Protein AF-A0A1I9XZ03-F1 (afdb_monomer)

Structure (mmCIF, N/CA/C/O backbone):
data_AF-A0A1I9XZ03-F1
#
_entry.id   AF-A0A1I9XZ03-F1
#
loop_
_atom_site.group_PDB
_atom_site.id
_atom_site.type_symbol
_atom_site.label_atom_id
_atom_site.label_alt_id
_atom_site.label_comp_id
_atom_site.label_asym_id
_atom_site.label_entity_id
_atom_site.label_seq_id
_atom_site.pdbx_PDB_ins_code
_atom_site.Cartn_x
_atom_site.Cartn_y
_atom_site.Cartn_z
_atom_site.occupancy
_atom_site.B_iso_or_equiv
_atom_site.auth_seq_id
_atom_site.auth_comp_id
_atom_site.auth_asym_id
_atom_site.auth_atom_id
_atom_site.pdbx_PDB_model_num
ATOM 1 N N . MET A 1 1 ? 31.746 -7.552 8.010 1.00 34.22 1 MET A N 1
ATOM 2 C CA . MET A 1 1 ? 30.610 -7.994 7.167 1.00 34.22 1 MET A CA 1
ATOM 3 C C . MET A 1 1 ? 29.249 -7.921 7.888 1.00 34.22 1 MET A C 1
ATOM 5 O O . MET A 1 1 ? 28.334 -8.634 7.513 1.00 34.22 1 MET A O 1
ATOM 9 N N . LEU A 1 2 ? 29.087 -7.055 8.905 1.00 28.83 2 LEU A N 1
ATOM 10 C CA . LEU A 1 2 ? 27.803 -6.815 9.595 1.00 28.83 2 LEU A CA 1
ATOM 11 C C . LEU A 1 2 ? 27.092 -5.538 9.096 1.00 28.83 2 LEU A C 1
ATOM 13 O O . LEU A 1 2 ? 25.886 -5.405 9.249 1.00 28.83 2 LEU A O 1
ATOM 17 N N . LEU A 1 3 ? 27.835 -4.617 8.466 1.00 26.48 3 LEU A N 1
ATOM 18 C CA . LEU A 1 3 ? 27.344 -3.301 8.034 1.00 26.48 3 LEU A CA 1
ATOM 19 C C . LEU A 1 3 ? 26.492 -3.343 6.748 1.00 26.48 3 LEU A C 1
ATOM 21 O O . LEU A 1 3 ? 25.619 -2.507 6.564 1.00 26.48 3 LEU A O 1
ATOM 25 N N . LEU A 1 4 ? 26.706 -4.338 5.880 1.00 28.17 4 LEU A N 1
ATOM 26 C CA . LEU A 1 4 ? 25.983 -4.496 4.604 1.00 28.17 4 LEU A CA 1
ATOM 27 C C . LEU A 1 4 ? 24.575 -5.101 4.767 1.00 28.17 4 LEU A C 1
ATOM 29 O O . LEU A 1 4 ? 23.740 -4.977 3.878 1.00 28.17 4 LEU A O 1
ATOM 33 N N . LEU A 1 5 ? 24.296 -5.718 5.918 1.00 32.19 5 LEU A N 1
ATOM 34 C CA . LEU A 1 5 ? 23.016 -6.373 6.224 1.00 32.19 5 LEU A CA 1
ATOM 35 C C . LEU A 1 5 ? 21.948 -5.400 6.751 1.00 32.19 5 LEU A C 1
ATOM 37 O O . LEU A 1 5 ? 20.762 -5.698 6.672 1.00 32.19 5 LEU A O 1
ATOM 41 N N . ALA A 1 6 ? 22.353 -4.237 7.270 1.00 29.12 6 ALA A N 1
ATOM 42 C CA . ALA A 1 6 ? 21.430 -3.164 7.644 1.00 29.12 6 ALA A CA 1
ATOM 43 C C . ALA A 1 6 ? 20.990 -2.333 6.422 1.00 29.12 6 ALA A C 1
ATOM 45 O O . ALA A 1 6 ? 19.883 -1.807 6.391 1.00 29.12 6 ALA A O 1
ATOM 46 N N . LEU A 1 7 ? 21.833 -2.256 5.385 1.00 29.75 7 LEU A N 1
ATOM 47 C CA . LEU A 1 7 ? 21.573 -1.488 4.161 1.00 29.75 7 LEU A CA 1
ATOM 48 C C . LEU A 1 7 ? 20.417 -2.058 3.321 1.00 29.75 7 LEU A C 1
ATOM 50 O O . LEU A 1 7 ? 19.700 -1.303 2.677 1.00 29.75 7 LEU A O 1
ATOM 54 N N . SER A 1 8 ? 20.190 -3.368 3.371 1.00 38.81 8 SER A N 1
ATOM 55 C CA . SER A 1 8 ? 19.209 -4.075 2.534 1.00 38.81 8 SER A CA 1
ATOM 56 C C . SER A 1 8 ? 17.765 -3.938 3.025 1.00 38.81 8 SER A C 1
ATOM 58 O O . SER A 1 8 ? 16.839 -3.872 2.226 1.00 38.81 8 SER A O 1
ATOM 60 N N . LEU A 1 9 ? 17.563 -3.804 4.338 1.00 36.44 9 LEU A N 1
ATOM 61 C CA . LEU A 1 9 ? 16.264 -3.436 4.913 1.00 36.44 9 LEU A CA 1
ATOM 62 C C . LEU A 1 9 ? 16.028 -1.915 4.887 1.00 36.44 9 LEU A C 1
ATOM 64 O O . LEU A 1 9 ? 14.877 -1.487 4.934 1.00 36.44 9 LEU A O 1
ATOM 68 N N . ASN A 1 10 ? 17.095 -1.113 4.786 1.00 35.72 10 ASN A N 1
ATOM 69 C CA . ASN A 1 10 ? 17.027 0.344 4.621 1.00 35.72 10 ASN A CA 1
ATOM 70 C C . ASN A 1 10 ? 16.731 0.776 3.174 1.00 35.72 10 ASN A C 1
ATOM 72 O O . ASN A 1 10 ? 16.201 1.863 2.972 1.00 35.72 10 ASN A O 1
ATOM 76 N N . ALA A 1 11 ? 17.030 -0.059 2.172 1.00 37.69 11 ALA A N 1
ATOM 77 C CA . ALA A 1 11 ? 16.736 0.236 0.764 1.00 37.69 11 ALA A CA 1
ATOM 78 C C . ALA A 1 11 ? 15.234 0.160 0.418 1.00 37.69 11 ALA A C 1
ATOM 80 O O . ALA A 1 11 ? 14.818 0.638 -0.631 1.00 37.69 11 ALA A O 1
ATOM 81 N N . GLN A 1 12 ? 14.418 -0.405 1.314 1.00 52.31 12 GLN A N 1
ATOM 82 C CA . GLN A 1 12 ? 12.957 -0.440 1.229 1.00 52.31 12 GLN A CA 1
ATOM 83 C C . GLN A 1 12 ? 12.371 0.247 2.462 1.00 52.31 12 GLN A C 1
ATOM 85 O O . GLN A 1 12 ? 11.730 -0.379 3.313 1.00 52.31 12 GLN A O 1
ATOM 90 N N . ALA A 1 13 ? 12.664 1.542 2.600 1.00 54.75 13 ALA 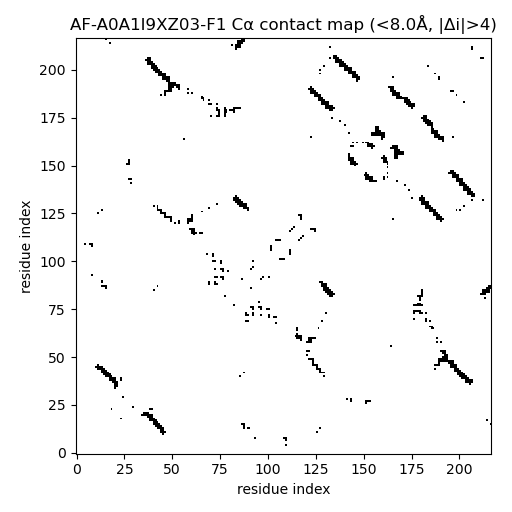A N 1
ATOM 91 C CA . ALA A 1 13 ? 11.953 2.405 3.529 1.00 54.75 13 ALA A CA 1
ATOM 92 C C . ALA A 1 13 ? 10.488 2.431 3.090 1.00 54.75 13 ALA A C 1
ATOM 94 O O . ALA A 1 13 ? 10.127 3.114 2.133 1.00 54.75 13 ALA A O 1
ATOM 95 N N . GLN A 1 14 ? 9.665 1.612 3.741 1.00 66.00 14 GLN A N 1
ATOM 96 C CA . GLN A 1 14 ? 8.234 1.717 3.574 1.00 66.00 14 GLN A CA 1
ATOM 97 C C . GLN A 1 14 ? 7.753 2.865 4.463 1.00 66.00 14 GLN A C 1
ATOM 99 O O . GLN A 1 14 ? 8.024 2.869 5.666 1.00 66.00 14 GLN A O 1
ATOM 104 N N . SER A 1 15 ? 7.102 3.866 3.878 1.00 71.50 15 SER A N 1
ATOM 105 C CA . SER A 1 15 ? 6.458 4.925 4.656 1.00 71.50 15 SER A CA 1
ATOM 106 C C . SER A 1 15 ? 5.064 4.450 5.071 1.00 71.50 15 SER A C 1
ATOM 108 O O . SER A 1 15 ? 4.462 3.596 4.414 1.00 71.50 15 SER A O 1
ATOM 110 N N . PHE A 1 16 ? 4.566 4.967 6.189 1.00 83.75 16 PHE A N 1
ATOM 111 C CA . PHE A 1 16 ? 3.221 4.692 6.675 1.00 83.75 16 PHE A CA 1
ATOM 112 C C . PHE A 1 16 ? 2.533 6.000 7.020 1.00 83.75 16 PHE A C 1
ATOM 114 O O . PHE A 1 16 ? 3.128 6.890 7.630 1.00 83.75 16 PHE A O 1
ATOM 121 N N . LYS A 1 17 ? 1.261 6.098 6.642 1.00 88.81 17 LYS A N 1
ATOM 122 C CA . LYS A 1 17 ? 0.386 7.177 7.079 1.00 88.81 17 LYS A CA 1
ATOM 123 C C . LYS A 1 17 ? -1.027 6.654 7.259 1.00 88.81 17 LYS A C 1
ATOM 125 O O . LYS A 1 17 ? -1.572 6.019 6.360 1.00 88.81 17 LYS A O 1
ATOM 130 N N . LEU A 1 18 ? -1.625 6.965 8.402 1.00 90.75 18 LEU A N 1
ATOM 131 C CA . LEU A 1 18 ? -3.024 6.681 8.686 1.00 90.75 18 LEU A CA 1
ATOM 132 C C . LEU A 1 18 ? -3.796 7.995 8.781 1.00 90.75 18 LEU A C 1
ATOM 134 O O . LEU A 1 18 ? -3.430 8.885 9.547 1.00 90.75 18 LEU A O 1
ATOM 138 N N . TRP A 1 19 ? -4.874 8.109 8.015 1.00 92.75 19 TRP A N 1
ATOM 139 C CA . TRP A 1 19 ? -5.833 9.199 8.137 1.00 92.75 19 TRP A CA 1
ATOM 140 C C . TRP A 1 19 ? -7.067 8.720 8.888 1.00 92.75 19 TRP A C 1
ATOM 142 O O . TRP A 1 19 ? -7.603 7.642 8.621 1.00 92.75 19 TRP A O 1
ATOM 152 N N . GLN A 1 20 ? -7.533 9.568 9.798 1.00 92.44 20 GLN A N 1
ATOM 153 C CA . GLN A 1 20 ? -8.814 9.401 10.470 1.00 92.44 20 GLN A CA 1
ATOM 154 C C . GLN A 1 20 ? -9.976 9.717 9.513 1.00 92.44 20 GLN A C 1
ATOM 156 O O . GLN A 1 20 ? -9.772 10.427 8.514 1.00 92.44 20 GLN A O 1
ATOM 161 N N . PRO A 1 21 ? -11.200 9.264 9.829 1.00 91.88 21 PRO A N 1
ATOM 162 C CA . PRO A 1 21 ? -12.380 9.585 9.039 1.00 91.88 21 PRO A CA 1
ATOM 163 C C . PRO A 1 21 ? -12.531 11.086 8.771 1.00 91.88 21 PRO A C 1
ATOM 165 O O . PRO A 1 21 ? -12.325 11.919 9.651 1.00 91.88 21 PRO A O 1
ATOM 168 N N . GLY A 1 22 ? -12.828 11.439 7.517 1.00 87.94 22 GLY A N 1
ATOM 169 C CA . GLY A 1 22 ? -13.000 12.828 7.071 1.00 87.94 22 GLY A CA 1
ATOM 170 C C . GLY A 1 22 ? -11.714 13.657 6.937 1.00 87.94 22 GLY A C 1
ATOM 171 O O . GLY A 1 22 ? -11.778 14.786 6.459 1.00 87.94 22 GLY A O 1
ATOM 172 N N . THR A 1 23 ? -10.546 13.119 7.306 1.00 90.75 23 THR A N 1
ATOM 173 C CA . THR A 1 23 ? -9.259 13.848 7.231 1.00 90.75 23 THR A CA 1
ATOM 174 C C . THR A 1 23 ? -8.397 13.462 6.034 1.00 90.75 23 THR A C 1
ATOM 176 O O . THR A 1 23 ? -7.333 14.050 5.821 1.00 90.75 23 THR A O 1
ATOM 179 N N . PHE A 1 24 ? -8.829 12.461 5.261 1.00 91.00 24 PHE A N 1
ATOM 180 C CA . PHE A 1 24 ? -8.060 11.952 4.137 1.00 91.00 24 PHE A CA 1
ATOM 181 C C . PHE A 1 24 ? -7.804 13.043 3.094 1.00 91.00 24 PHE A C 1
ATOM 183 O O . PHE A 1 24 ? -8.715 13.736 2.643 1.00 91.00 24 PHE A O 1
ATOM 190 N N . SER A 1 25 ? -6.538 13.173 2.713 1.00 87.25 25 SER A N 1
ATOM 191 C CA . SER A 1 25 ? -6.091 14.099 1.683 1.00 87.25 25 SER A CA 1
ATOM 192 C C . SER A 1 25 ? -4.868 13.508 1.002 1.00 87.25 25 SER A C 1
ATOM 194 O O . SER A 1 25 ? -3.842 13.276 1.652 1.00 87.25 25 SER A O 1
ATOM 196 N N . ASP A 1 26 ? -5.006 13.260 -0.296 1.00 87.81 26 ASP A N 1
ATOM 197 C CA . ASP A 1 26 ? -3.936 12.839 -1.186 1.00 87.81 26 ASP A CA 1
ATOM 198 C C . ASP A 1 26 ? -4.059 13.569 -2.527 1.00 87.81 26 ASP A C 1
ATOM 200 O O . ASP A 1 26 ? -5.149 13.954 -2.964 1.00 87.81 26 ASP A O 1
ATOM 204 N N . PHE A 1 27 ? -2.920 13.794 -3.175 1.00 79.25 27 PHE A N 1
ATOM 205 C CA . PHE A 1 27 ? -2.878 14.497 -4.454 1.00 79.25 27 PHE A CA 1
ATOM 206 C C . PHE A 1 27 ? -3.375 13.629 -5.619 1.00 79.25 27 PHE A C 1
ATOM 208 O O . PHE A 1 27 ? -3.908 14.175 -6.585 1.00 79.25 27 PHE A O 1
ATOM 215 N N . GLU A 1 28 ? -3.234 12.306 -5.522 1.00 81.00 28 GLU A N 1
ATOM 216 C CA . GLU A 1 28 ? -3.575 11.340 -6.570 1.00 81.00 28 GLU A CA 1
ATOM 217 C C . GLU A 1 28 ? -4.881 10.622 -6.268 1.00 81.00 28 GLU A C 1
ATOM 219 O O . GLU A 1 28 ? -5.830 10.685 -7.051 1.00 81.00 28 GLU A O 1
ATOM 224 N N . TYR A 1 29 ? -4.940 9.948 -5.122 1.00 84.44 29 TYR A N 1
ATOM 225 C CA . TYR A 1 29 ? -6.097 9.146 -4.783 1.00 84.44 29 TYR A CA 1
ATOM 226 C C . TYR A 1 29 ? -7.198 10.045 -4.223 1.00 84.44 29 TYR A C 1
ATOM 228 O O . TYR A 1 29 ? -7.087 10.592 -3.130 1.00 84.44 29 TYR A O 1
ATOM 236 N N . LYS A 1 30 ? -8.283 10.201 -4.986 1.00 82.12 30 LYS A N 1
ATOM 237 C CA . LYS A 1 30 ? -9.501 10.909 -4.571 1.00 82.12 30 LYS A CA 1
ATOM 238 C C . LYS A 1 30 ? -10.689 9.958 -4.694 1.00 82.12 30 LYS A C 1
ATOM 240 O O . LYS A 1 30 ? -11.366 9.975 -5.723 1.00 82.12 30 LYS A O 1
ATOM 245 N N . PRO A 1 31 ? -10.928 9.087 -3.698 1.00 77.00 31 PRO A N 1
ATOM 246 C CA . PRO A 1 31 ? -12.043 8.156 -3.755 1.00 77.00 31 PRO A CA 1
ATOM 247 C C . PRO A 1 31 ? -13.350 8.928 -3.925 1.00 77.00 31 PRO A C 1
ATOM 249 O O . PRO A 1 31 ? -13.684 9.783 -3.107 1.00 77.00 31 PRO A O 1
ATOM 252 N N . ALA A 1 32 ? -14.098 8.610 -4.986 1.00 67.94 32 ALA A N 1
ATOM 253 C CA . ALA A 1 32 ? -15.367 9.269 -5.304 1.00 67.94 32 ALA A CA 1
ATOM 254 C C . ALA A 1 32 ? -16.414 9.116 -4.184 1.00 67.94 32 ALA A C 1
ATOM 256 O O . ALA A 1 32 ? -17.343 9.911 -4.085 1.00 67.94 32 ALA A O 1
ATOM 257 N N . SER A 1 33 ? -16.255 8.098 -3.334 1.00 65.75 33 SER A N 1
ATOM 258 C CA . SER A 1 33 ? -17.062 7.878 -2.136 1.00 65.75 33 SER A CA 1
ATOM 259 C C . SER A 1 33 ? -16.214 7.229 -1.041 1.00 65.75 33 SER A C 1
ATOM 261 O O . SER A 1 33 ? -16.220 6.015 -0.853 1.00 65.75 33 SER A O 1
ATOM 263 N N . LEU A 1 34 ? -15.443 8.036 -0.309 1.00 82.44 34 LEU A N 1
ATOM 264 C CA . LEU A 1 34 ? -14.925 7.571 0.976 1.00 82.44 34 LEU A CA 1
ATOM 265 C C . LEU A 1 34 ? -16.105 7.466 1.951 1.00 82.44 34 LEU A C 1
ATOM 267 O O . LEU A 1 34 ? -16.899 8.405 2.048 1.00 82.44 34 LEU A O 1
ATOM 271 N N . CYS A 1 35 ? -16.240 6.348 2.667 1.00 82.56 35 CYS A N 1
ATOM 272 C CA . CYS A 1 35 ? -17.271 6.267 3.695 1.00 82.56 35 CYS A CA 1
ATOM 273 C C . CYS A 1 35 ? -16.970 7.267 4.828 1.00 82.56 35 CYS A C 1
ATOM 275 O O . CYS A 1 35 ? -15.806 7.550 5.116 1.00 82.56 35 CYS A O 1
ATOM 277 N N . ALA A 1 36 ? -18.011 7.844 5.436 1.00 86.62 36 ALA A N 1
ATOM 278 C CA . ALA A 1 36 ? -17.867 8.944 6.400 1.00 86.62 36 ALA A CA 1
ATOM 279 C C . ALA A 1 36 ? -17.065 8.556 7.656 1.00 86.62 36 ALA A C 1
ATOM 281 O O . ALA A 1 36 ? -16.489 9.419 8.310 1.00 86.62 36 ALA A O 1
ATOM 282 N N . ASP A 1 37 ? -17.026 7.262 7.959 1.00 91.00 37 ASP A N 1
ATOM 283 C CA . ASP A 1 37 ? -16.385 6.620 9.102 1.00 91.00 37 ASP A CA 1
ATOM 284 C C . ASP A 1 37 ? -15.182 5.739 8.700 1.00 91.00 37 ASP A C 1
ATOM 286 O O . ASP A 1 37 ? -14.673 4.963 9.506 1.00 91.00 37 ASP A O 1
ATOM 290 N N . CYS A 1 38 ? -14.708 5.850 7.455 1.00 93.56 38 CYS A N 1
ATOM 291 C CA . CYS A 1 38 ? -13.570 5.079 6.958 1.00 93.56 38 CYS A CA 1
ATOM 292 C C . CYS A 1 38 ? -12.238 5.709 7.372 1.00 93.56 38 CYS A C 1
ATOM 294 O O . CYS A 1 38 ? -11.997 6.897 7.152 1.00 93.56 38 CYS A O 1
ATOM 296 N N . TYR A 1 39 ? -11.327 4.872 7.852 1.00 94.06 39 TYR A N 1
ATOM 297 C CA . TYR A 1 39 ? -9.903 5.165 7.915 1.00 94.06 39 TYR A CA 1
ATOM 298 C C . TYR A 1 39 ? -9.258 4.885 6.558 1.00 94.06 39 TYR A C 1
ATOM 300 O O . TYR A 1 39 ? -9.721 4.035 5.791 1.00 94.06 39 TYR A O 1
ATOM 308 N N . VAL A 1 40 ? -8.164 5.586 6.269 1.00 94.44 40 VAL A N 1
ATOM 309 C CA . VAL A 1 40 ? -7.319 5.293 5.106 1.00 94.44 40 VAL A CA 1
ATOM 310 C C . VAL A 1 40 ? -5.904 5.074 5.591 1.00 94.44 40 VAL A C 1
ATOM 312 O O . VAL A 1 40 ? -5.342 5.947 6.244 1.00 94.44 40 VAL A O 1
ATOM 315 N N . GLN A 1 41 ? -5.321 3.930 5.262 1.00 93.25 41 GLN A N 1
ATOM 316 C CA . GLN A 1 41 ? -3.917 3.638 5.504 1.00 93.25 41 GLN A CA 1
ATOM 317 C C . GLN A 1 41 ? -3.165 3.640 4.181 1.00 93.25 41 GLN A C 1
ATOM 319 O O . GLN A 1 41 ? -3.504 2.880 3.281 1.00 93.25 41 GLN A O 1
ATOM 324 N N . LEU A 1 42 ? -2.135 4.473 4.076 1.00 93.00 42 LEU A N 1
ATOM 325 C CA . LEU A 1 42 ? -1.153 4.418 3.003 1.00 93.00 42 LEU A CA 1
ATOM 326 C C . LEU A 1 42 ? 0.085 3.688 3.507 1.00 93.00 42 LEU A C 1
ATOM 328 O O . LEU A 1 42 ? 0.647 4.042 4.545 1.00 93.00 42 LEU A O 1
ATOM 332 N N . VAL A 1 43 ? 0.518 2.709 2.724 1.00 91.50 43 VAL A N 1
ATOM 333 C CA . VAL A 1 43 ? 1.881 2.191 2.761 1.00 91.50 43 VAL A CA 1
ATOM 334 C C . VAL A 1 43 ? 2.533 2.555 1.434 1.00 91.50 43 VAL A C 1
ATOM 336 O O . VAL A 1 43 ? 1.892 2.477 0.384 1.00 91.50 43 VAL A O 1
ATOM 339 N N . GLU A 1 44 ? 3.792 2.966 1.463 1.00 91.38 44 GLU A N 1
ATOM 340 C CA . GLU A 1 44 ? 4.579 3.202 0.249 1.00 91.38 44 GLU A CA 1
ATOM 341 C C . GLU A 1 44 ? 5.806 2.312 0.247 1.00 91.38 44 GLU A C 1
ATOM 343 O O . GLU A 1 44 ? 6.276 1.932 1.310 1.00 91.38 44 GLU A O 1
ATOM 348 N N . VAL A 1 45 ? 6.350 1.990 -0.923 1.00 87.00 45 VAL A N 1
ATOM 349 C CA . VAL A 1 45 ? 7.644 1.322 -1.049 1.00 87.00 45 VAL A CA 1
ATOM 350 C C . VAL A 1 45 ? 8.417 1.884 -2.234 1.00 87.00 45 VAL A C 1
ATOM 352 O O . VAL A 1 45 ? 7.891 1.979 -3.342 1.00 87.00 45 VAL A O 1
ATOM 355 N N . THR A 1 46 ? 9.681 2.238 -2.019 1.00 86.38 46 THR A N 1
ATOM 356 C CA . THR A 1 46 ? 10.572 2.650 -3.108 1.00 86.38 46 THR A CA 1
ATOM 357 C C . THR A 1 46 ? 11.174 1.424 -3.789 1.00 86.38 46 THR A C 1
ATOM 359 O O . THR A 1 46 ? 11.776 0.571 -3.137 1.00 86.38 46 THR A O 1
ATOM 362 N N . ALA A 1 47 ? 11.041 1.356 -5.111 1.00 84.62 47 ALA A N 1
ATOM 363 C CA . ALA A 1 47 ? 11.729 0.415 -5.981 1.00 84.62 47 ALA A CA 1
ATOM 364 C C . ALA A 1 47 ? 12.698 1.204 -6.884 1.00 84.62 47 ALA A C 1
ATOM 366 O O . ALA A 1 47 ? 12.238 1.998 -7.713 1.00 84.62 47 ALA A O 1
ATOM 367 N N . PRO A 1 48 ? 14.023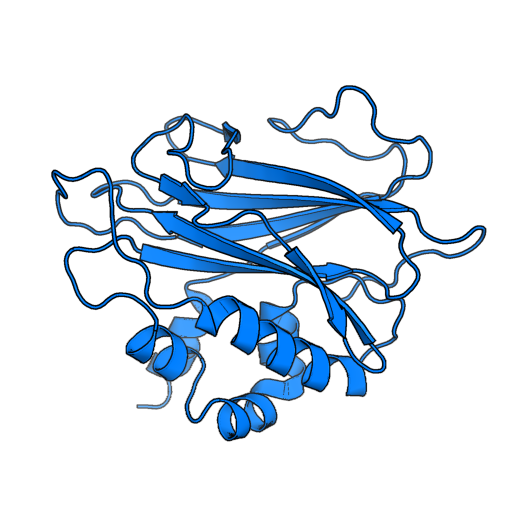 1.029 -6.737 1.00 82.88 48 PRO A N 1
ATOM 368 C CA . PRO A 1 48 ? 14.999 1.826 -7.474 1.00 82.88 48 PRO A CA 1
ATOM 369 C C . PRO A 1 48 ? 14.968 1.534 -8.977 1.00 82.88 48 PRO A C 1
ATOM 371 O O . PRO A 1 48 ? 14.432 0.511 -9.409 1.00 82.88 48 PRO A O 1
ATOM 374 N N . ALA A 1 49 ? 15.568 2.413 -9.773 1.00 81.88 49 ALA A N 1
ATOM 375 C CA . ALA A 1 49 ? 15.858 2.168 -11.178 1.00 81.88 49 ALA A CA 1
ATOM 376 C C . ALA A 1 49 ? 16.785 0.954 -11.344 1.00 81.88 49 ALA A C 1
ATOM 378 O O . ALA A 1 49 ? 17.643 0.683 -10.500 1.00 81.88 49 ALA A O 1
ATOM 379 N N . THR A 1 50 ? 16.654 0.221 -12.448 1.00 76.88 50 THR A N 1
ATOM 380 C CA . THR A 1 50 ? 17.516 -0.945 -12.720 1.00 76.88 50 THR A CA 1
ATOM 381 C C . THR A 1 50 ? 18.920 -0.545 -13.169 1.00 76.88 50 THR A C 1
ATOM 383 O O . THR A 1 50 ? 19.838 -1.359 -13.097 1.00 76.88 50 THR A O 1
ATOM 386 N N . GLY A 1 51 ? 19.101 0.682 -13.673 1.00 77.44 51 GLY A N 1
ATOM 387 C CA . GLY A 1 51 ? 20.346 1.130 -14.301 1.00 77.44 51 GLY A CA 1
ATOM 388 C C . GLY A 1 51 ? 20.623 0.489 -15.667 1.00 77.44 51 GLY A C 1
ATOM 389 O O . GLY A 1 51 ? 21.667 0.750 -16.262 1.00 77.44 51 GLY A O 1
ATOM 390 N N . ILE A 1 52 ? 19.719 -0.359 -16.173 1.00 72.94 52 ILE A N 1
ATOM 391 C CA . ILE A 1 52 ? 19.894 -1.135 -17.406 1.00 72.94 52 ILE A CA 1
ATOM 392 C C . ILE A 1 52 ? 18.646 -0.977 -18.269 1.00 72.94 52 ILE A C 1
ATOM 394 O O . ILE A 1 52 ? 17.527 -1.157 -17.793 1.00 72.94 52 ILE A O 1
ATOM 398 N N . VAL A 1 53 ? 18.832 -0.673 -19.554 1.00 72.88 53 VAL A N 1
ATOM 399 C CA . VAL A 1 53 ? 17.726 -0.593 -20.516 1.00 72.88 53 VAL A CA 1
ATOM 400 C C . VAL A 1 53 ? 17.145 -1.989 -20.735 1.00 72.88 53 VAL A C 1
ATOM 402 O O . VAL A 1 53 ? 17.816 -2.868 -21.274 1.00 72.88 53 VAL A O 1
ATOM 405 N N . VAL A 1 54 ? 15.890 -2.183 -20.331 1.00 67.56 54 VAL A N 1
ATOM 406 C CA . VAL A 1 54 ? 15.135 -3.422 -20.549 1.00 67.56 54 VAL A CA 1
ATOM 407 C C . VAL A 1 54 ? 14.131 -3.181 -21.677 1.00 67.56 54 VAL A C 1
ATOM 409 O O . VAL A 1 54 ? 13.327 -2.256 -21.605 1.00 67.56 54 VAL A O 1
ATOM 412 N N . SER A 1 55 ? 14.184 -3.990 -22.738 1.00 60.19 55 SER A N 1
ATOM 413 C CA . SER A 1 55 ? 13.345 -3.835 -23.940 1.00 60.19 55 SER A CA 1
ATOM 414 C C . SER A 1 55 ? 12.009 -4.593 -23.892 1.00 60.19 55 SER A C 1
ATOM 416 O O . SER A 1 55 ? 11.266 -4.572 -24.870 1.00 60.19 55 SER A O 1
ATOM 418 N N . GLY A 1 56 ? 11.700 -5.271 -22.781 1.00 61.59 56 GLY A N 1
ATOM 419 C CA . GLY A 1 56 ? 10.486 -6.076 -22.602 1.00 61.59 56 GLY A CA 1
ATOM 420 C C . GLY A 1 56 ? 9.506 -5.491 -21.581 1.00 61.59 56 GLY A C 1
ATOM 421 O O . GLY A 1 56 ? 9.903 -4.772 -20.666 1.00 61.59 56 GLY A O 1
ATOM 422 N N . SER A 1 57 ? 8.222 -5.829 -21.733 1.00 58.81 57 SER A N 1
ATOM 423 C CA . SER A 1 57 ? 7.117 -5.426 -20.847 1.00 58.81 57 SER A CA 1
ATOM 424 C C . SER A 1 57 ? 6.793 -6.442 -19.744 1.00 58.81 57 SER A C 1
ATOM 426 O O . SER A 1 57 ? 5.924 -6.182 -18.919 1.00 58.81 57 SER A O 1
ATOM 428 N N . ASP A 1 58 ? 7.468 -7.597 -19.711 1.00 64.06 58 ASP A N 1
ATOM 429 C CA . ASP A 1 58 ? 7.181 -8.658 -18.738 1.00 64.06 58 ASP A CA 1
ATOM 430 C C . ASP A 1 58 ? 8.407 -9.018 -17.888 1.00 64.06 58 ASP A C 1
ATOM 432 O O . ASP A 1 58 ? 9.061 -10.042 -18.107 1.00 64.06 58 ASP A O 1
ATOM 436 N N . PRO A 1 59 ? 8.788 -8.160 -16.928 1.00 66.81 59 PRO A N 1
ATOM 437 C CA . PRO A 1 59 ? 9.858 -8.496 -16.010 1.00 66.81 59 PRO A CA 1
ATOM 438 C C . PRO A 1 59 ? 9.388 -9.550 -15.008 1.00 66.81 59 PRO A C 1
ATOM 440 O O . PRO A 1 59 ? 8.385 -9.371 -14.307 1.00 66.81 59 PRO A O 1
ATOM 443 N N . ALA A 1 60 ? 10.164 -10.622 -14.883 1.00 65.50 60 ALA A N 1
ATOM 4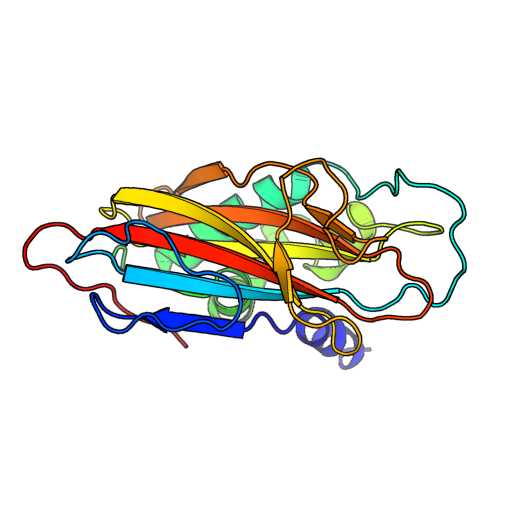44 C CA . ALA A 1 60 ? 9.974 -11.588 -13.816 1.00 65.50 60 ALA A CA 1
ATOM 445 C C . ALA A 1 60 ? 10.344 -10.955 -12.465 1.00 65.50 60 ALA A C 1
ATOM 447 O O . ALA A 1 60 ? 11.476 -10.523 -12.254 1.00 65.50 60 ALA A O 1
ATOM 448 N N . CYS A 1 61 ? 9.394 -10.933 -11.539 1.00 64.88 61 CYS A N 1
ATOM 449 C CA . CYS A 1 61 ? 9.716 -11.050 -10.121 1.00 64.88 61 CYS A CA 1
ATOM 450 C C . CYS A 1 61 ? 9.675 -12.544 -9.780 1.00 64.88 61 CYS A C 1
ATOM 452 O O . CYS A 1 61 ? 9.055 -13.308 -10.522 1.00 64.88 61 CYS A O 1
ATOM 454 N N . GLY A 1 62 ? 10.351 -12.993 -8.721 1.00 56.62 62 GLY A N 1
ATOM 455 C CA . GLY A 1 62 ? 10.282 -14.410 -8.356 1.00 56.62 62 GLY A CA 1
ATOM 456 C C . GLY A 1 62 ? 8.877 -14.853 -7.932 1.00 56.62 62 GLY A C 1
ATOM 457 O O . GLY A 1 62 ? 7.874 -14.174 -8.151 1.00 56.62 62 GLY A O 1
ATOM 458 N N . THR A 1 63 ? 8.792 -16.051 -7.368 1.00 54.22 63 THR A N 1
ATOM 459 C CA . THR A 1 63 ? 7.526 -16.735 -7.080 1.00 54.22 63 THR A CA 1
ATOM 460 C C . THR A 1 63 ? 6.693 -16.012 -6.005 1.00 54.22 63 THR A C 1
ATOM 462 O O . THR A 1 63 ? 7.198 -15.188 -5.240 1.00 54.22 63 THR A O 1
ATOM 465 N N . ASN A 1 64 ? 5.399 -16.358 -5.904 1.00 52.91 64 ASN A N 1
ATOM 466 C CA . ASN A 1 64 ? 4.424 -15.846 -4.915 1.00 52.91 64 ASN A CA 1
ATOM 467 C C . ASN A 1 64 ? 4.809 -16.061 -3.430 1.00 52.91 64 ASN A C 1
ATOM 469 O O . ASN A 1 64 ? 4.021 -15.767 -2.533 1.00 52.91 64 ASN A O 1
ATOM 473 N N . GLU A 1 65 ? 6.018 -16.534 -3.140 1.00 60.78 65 GLU A N 1
ATOM 474 C CA . GLU A 1 65 ? 6.546 -16.722 -1.792 1.00 60.78 65 GLU A CA 1
ATOM 475 C C . GLU A 1 65 ? 6.568 -15.420 -0.981 1.00 60.78 65 GLU A C 1
ATOM 477 O O . GLU A 1 65 ? 6.561 -15.462 0.246 1.00 60.78 65 GLU A O 1
ATOM 482 N N . VAL A 1 66 ? 6.574 -14.247 -1.631 1.00 63.66 66 VAL A N 1
ATOM 483 C CA . VAL A 1 66 ? 6.553 -12.929 -0.961 1.00 63.66 66 VAL A CA 1
ATOM 484 C C . VAL A 1 66 ? 5.310 -12.765 -0.083 1.00 63.66 66 VAL A C 1
ATOM 486 O O . VAL A 1 66 ? 5.370 -12.269 1.043 1.00 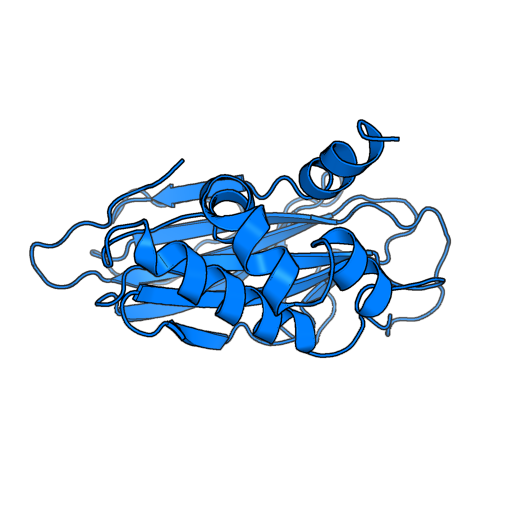63.66 66 VAL A O 1
ATOM 489 N N . THR A 1 67 ? 4.182 -13.233 -0.595 1.00 65.94 67 THR A N 1
ATOM 490 C CA . THR A 1 67 ? 2.879 -13.227 0.065 1.00 65.94 67 THR A CA 1
ATOM 491 C C . THR A 1 67 ? 2.922 -14.162 1.285 1.00 65.94 67 THR A C 1
ATOM 493 O O . THR A 1 67 ? 2.517 -13.768 2.380 1.00 65.94 67 THR A O 1
ATOM 496 N N . THR A 1 68 ? 3.560 -15.332 1.155 1.00 69.81 68 THR A N 1
ATOM 497 C CA . THR A 1 68 ? 3.821 -16.279 2.258 1.00 69.81 68 THR A CA 1
ATOM 498 C C . THR A 1 68 ? 4.781 -15.723 3.314 1.00 69.81 68 THR A C 1
ATOM 500 O O . THR A 1 68 ? 4.572 -15.927 4.508 1.00 69.81 68 THR A O 1
ATOM 503 N N . PHE A 1 69 ? 5.815 -14.979 2.912 1.00 73.44 69 PHE A N 1
ATOM 504 C CA . PHE A 1 69 ? 6.737 -14.330 3.845 1.00 73.44 69 PHE A CA 1
ATOM 505 C C . PHE A 1 69 ? 5.995 -13.370 4.777 1.00 73.44 69 PHE A C 1
ATOM 507 O O . PHE A 1 69 ? 6.216 -13.399 5.988 1.00 73.44 69 PHE A O 1
ATOM 514 N N . PHE A 1 70 ? 5.084 -12.551 4.243 1.00 76.31 70 PHE A N 1
ATOM 515 C CA . PHE A 1 70 ? 4.324 -11.634 5.088 1.00 76.31 70 PHE A CA 1
ATOM 516 C C . PHE A 1 70 ? 3.338 -12.335 6.015 1.00 76.31 70 PHE A C 1
ATOM 518 O O . PHE A 1 70 ? 3.131 -11.823 7.108 1.00 76.31 70 PHE A O 1
ATOM 525 N N . ASP A 1 71 ? 2.814 -13.511 5.666 1.00 76.44 71 ASP A N 1
ATOM 526 C CA . ASP A 1 71 ? 2.010 -14.301 6.611 1.00 76.44 71 ASP A CA 1
ATOM 527 C C . ASP A 1 71 ? 2.840 -14.732 7.816 1.00 76.44 71 ASP A C 1
ATOM 529 O O . ASP A 1 71 ? 2.409 -14.595 8.961 1.00 76.44 71 ASP A O 1
ATOM 533 N N . VAL A 1 72 ? 4.064 -15.202 7.560 1.00 74.62 72 VAL A N 1
ATOM 534 C CA . VAL A 1 72 ? 5.014 -15.586 8.608 1.00 74.62 72 VAL A CA 1
ATOM 535 C C . VAL A 1 72 ? 5.383 -14.375 9.467 1.00 74.62 72 VAL A C 1
ATOM 537 O O . VAL A 1 72 ? 5.362 -14.457 10.696 1.00 74.62 72 VAL A O 1
ATOM 540 N N . VAL A 1 73 ? 5.681 -13.231 8.839 1.00 78.56 73 VAL A N 1
ATOM 541 C CA . VAL A 1 73 ? 5.963 -11.982 9.562 1.00 78.56 73 VAL A CA 1
ATOM 542 C C . VAL A 1 73 ? 4.765 -11.552 10.395 1.00 78.56 73 VAL A C 1
ATOM 544 O O . VAL A 1 73 ? 4.945 -11.241 11.566 1.00 78.56 73 VAL A O 1
ATOM 547 N N . GLY A 1 74 ? 3.560 -11.544 9.830 1.00 79.81 74 GLY A N 1
ATOM 548 C CA . GLY A 1 74 ? 2.354 -11.142 10.540 1.00 79.81 74 GLY A CA 1
ATOM 549 C C . GLY A 1 74 ? 2.042 -12.046 11.713 1.00 79.81 74 GLY A C 1
ATOM 550 O O . GLY A 1 74 ? 1.781 -11.531 12.794 1.00 79.81 74 GLY A O 1
ATOM 551 N N . ALA A 1 75 ? 2.153 -13.366 11.556 1.00 80.69 75 ALA A N 1
ATOM 552 C CA . ALA A 1 75 ? 1.959 -14.305 12.657 1.00 80.69 75 ALA A CA 1
ATOM 553 C C . ALA A 1 75 ? 2.975 -14.084 13.785 1.00 80.69 75 ALA A C 1
ATOM 555 O O . ALA A 1 75 ? 2.618 -14.129 14.960 1.00 80.69 75 ALA A O 1
ATOM 556 N N . ALA A 1 76 ? 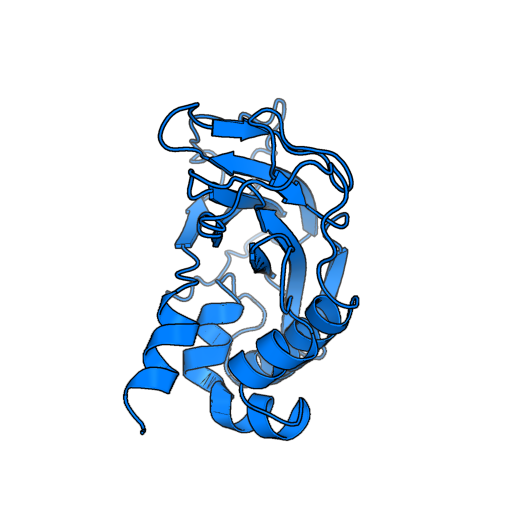4.233 -13.796 13.445 1.00 77.81 76 ALA A N 1
ATOM 557 C CA . ALA A 1 76 ? 5.255 -13.493 14.439 1.00 77.81 76 ALA A CA 1
ATOM 558 C C . ALA A 1 76 ? 5.022 -12.127 15.112 1.00 77.81 76 ALA A C 1
ATOM 560 O O . ALA A 1 76 ? 5.154 -11.999 16.328 1.00 77.81 76 ALA A O 1
ATOM 561 N N . VAL A 1 77 ? 4.666 -11.098 14.342 1.00 80.38 77 VAL A N 1
ATOM 562 C CA . VAL A 1 77 ? 4.371 -9.757 14.859 1.00 80.38 77 VAL A CA 1
ATOM 563 C C . VAL A 1 77 ? 3.139 -9.786 15.769 1.00 80.38 77 VAL A C 1
ATOM 565 O O . VAL A 1 77 ? 3.189 -9.186 16.837 1.00 80.38 77 VAL A O 1
ATOM 568 N N . ALA A 1 78 ? 2.090 -10.534 15.413 1.00 81.38 78 ALA A N 1
ATOM 569 C CA . ALA A 1 78 ? 0.838 -10.645 16.166 1.00 81.38 78 ALA A CA 1
ATOM 570 C C . ALA A 1 78 ? 1.029 -11.086 17.626 1.00 81.38 78 ALA A C 1
ATOM 572 O O . ALA A 1 78 ? 0.249 -10.704 18.488 1.00 81.38 78 ALA A O 1
ATOM 573 N N . THR A 1 79 ? 2.095 -11.826 17.949 1.00 81.38 79 THR A N 1
ATOM 574 C CA . THR A 1 79 ? 2.378 -12.202 19.345 1.00 81.38 79 THR A CA 1
ATOM 575 C C . THR A 1 79 ? 2.948 -11.058 20.193 1.00 81.38 79 THR A C 1
ATOM 577 O O . THR A 1 79 ? 3.189 -11.250 21.382 1.00 81.38 79 THR A O 1
ATOM 580 N N . HIS A 1 80 ? 3.228 -9.899 19.593 1.00 80.44 80 HIS A N 1
ATOM 581 C CA . HIS A 1 80 ? 3.905 -8.759 20.221 1.00 80.44 80 HIS A CA 1
ATOM 582 C C . HIS A 1 80 ? 3.088 -7.464 20.186 1.00 80.44 80 HIS A C 1
ATOM 584 O O . HIS A 1 80 ? 3.497 -6.481 20.804 1.00 80.44 80 HIS A O 1
ATOM 590 N N . ILE A 1 81 ? 1.980 -7.438 19.447 1.00 81.00 81 ILE A N 1
ATOM 591 C CA . ILE A 1 81 ? 1.182 -6.232 19.224 1.00 81.00 81 ILE A CA 1
ATOM 592 C C . ILE A 1 81 ? -0.295 -6.503 19.485 1.00 81.00 81 ILE A C 1
ATOM 594 O O . ILE A 1 81 ? -0.741 -7.649 19.467 1.00 81.00 81 ILE A O 1
ATOM 598 N N . ASP A 1 82 ? -1.045 -5.432 19.712 1.00 84.75 82 ASP A N 1
ATOM 599 C CA . ASP A 1 82 ? -2.487 -5.508 19.900 1.00 84.75 82 ASP A CA 1
ATOM 600 C C . ASP A 1 82 ? -3.202 -5.913 18.588 1.00 84.75 82 ASP A C 1
ATOM 602 O O . ASP A 1 82 ? -2.820 -5.430 17.517 1.00 84.75 82 ASP A O 1
ATOM 606 N N . PRO A 1 83 ? -4.235 -6.776 18.621 1.00 80.12 83 PRO A N 1
ATOM 607 C CA . PRO A 1 83 ? -5.046 -7.099 17.444 1.00 80.12 83 PRO A CA 1
ATOM 608 C C . PRO A 1 83 ? -5.703 -5.887 16.763 1.00 80.12 83 PRO A C 1
ATOM 610 O O . PRO A 1 83 ? -5.993 -5.955 15.567 1.00 80.12 83 PRO A O 1
ATOM 613 N N . ASP A 1 84 ? -5.905 -4.779 17.484 1.00 79.31 84 ASP A N 1
ATOM 614 C CA . ASP A 1 84 ? -6.447 -3.525 16.951 1.00 79.31 84 ASP A CA 1
ATOM 615 C C . ASP A 1 84 ? -5.369 -2.640 16.267 1.00 79.31 84 ASP A C 1
ATOM 617 O O . ASP A 1 84 ? -5.615 -1.476 15.933 1.00 79.31 84 ASP A O 1
ATOM 621 N N . ALA A 1 85 ? -4.160 -3.170 16.039 1.00 78.75 85 ALA A N 1
ATOM 622 C CA . ALA A 1 85 ? -3.043 -2.455 15.427 1.00 78.75 85 ALA A CA 1
ATOM 623 C C . ALA A 1 85 ? -3.202 -2.187 13.918 1.00 78.75 85 ALA A C 1
ATOM 625 O O . ALA A 1 85 ? -3.554 -3.066 13.131 1.00 78.75 85 ALA A O 1
ATOM 626 N N . SER A 1 86 ? -2.804 -0.985 13.500 1.00 74.75 86 SER A N 1
ATOM 627 C CA . SER A 1 86 ? -2.573 -0.575 12.112 1.00 74.75 86 SER A CA 1
ATOM 628 C C . SER A 1 86 ? -1.130 -0.097 11.959 1.00 74.75 86 SER A C 1
ATOM 630 O O . SER A 1 86 ? -0.673 0.770 12.710 1.00 74.75 86 SER A O 1
ATOM 632 N N . ALA A 1 87 ? -0.390 -0.688 11.017 1.00 78.94 87 ALA A N 1
ATOM 633 C CA . ALA A 1 87 ? 1.038 -0.408 10.870 1.00 78.94 87 ALA A CA 1
ATOM 634 C C . ALA A 1 87 ? 1.634 -0.851 9.526 1.00 78.94 87 ALA A C 1
ATOM 636 O O . ALA A 1 87 ? 1.027 -1.581 8.736 1.00 78.94 87 ALA A O 1
ATOM 637 N N . ASN A 1 88 ? 2.889 -0.459 9.313 1.00 76.81 88 ASN A N 1
ATOM 638 C CA . ASN A 1 88 ? 3.773 -1.018 8.299 1.00 76.81 88 ASN A CA 1
ATOM 639 C C . ASN A 1 88 ? 4.321 -2.378 8.755 1.00 76.81 88 ASN A C 1
ATOM 641 O O . ASN A 1 88 ? 5.171 -2.462 9.647 1.00 76.81 88 ASN A O 1
ATOM 645 N N . LEU A 1 89 ? 3.850 -3.452 8.120 1.00 75.81 89 LEU A N 1
ATOM 646 C CA . LEU A 1 89 ? 4.181 -4.809 8.547 1.00 75.81 89 LEU A CA 1
ATOM 647 C C . LEU A 1 89 ? 5.668 -5.145 8.361 1.00 75.81 89 LEU A C 1
ATOM 649 O O . LEU A 1 89 ? 6.253 -5.839 9.195 1.00 75.81 89 LEU A O 1
ATOM 653 N N . ALA A 1 90 ? 6.295 -4.645 7.292 1.00 72.56 90 ALA A N 1
ATOM 654 C CA . ALA A 1 90 ? 7.709 -4.891 7.030 1.00 72.56 90 ALA A CA 1
ATOM 655 C C . ALA A 1 90 ? 8.596 -4.249 8.108 1.00 72.56 90 ALA A C 1
ATOM 657 O O . ALA A 1 90 ? 9.543 -4.874 8.587 1.00 72.56 90 ALA A O 1
ATOM 658 N N . GLU A 1 91 ? 8.274 -3.022 8.519 1.00 72.62 91 GLU A N 1
ATOM 659 C CA . GLU A 1 91 ? 9.022 -2.299 9.548 1.00 72.62 91 GLU A CA 1
ATOM 660 C C . GLU A 1 91 ? 8.820 -2.903 10.944 1.00 72.62 91 GLU A C 1
ATOM 662 O O . GLU A 1 91 ? 9.794 -3.126 11.668 1.00 72.62 91 GLU A O 1
ATOM 667 N N . LEU A 1 92 ? 7.590 -3.288 11.297 1.00 74.38 92 LEU A N 1
ATOM 668 C CA . LEU A 1 92 ? 7.340 -4.019 12.544 1.00 74.38 92 LEU A CA 1
ATOM 669 C C . LEU A 1 92 ? 8.072 -5.362 12.580 1.00 74.38 92 LEU A C 1
ATOM 671 O O . LEU A 1 92 ? 8.695 -5.702 13.589 1.00 74.38 92 LEU A O 1
ATOM 675 N N . GLY A 1 93 ? 8.062 -6.103 11.469 1.00 74.06 93 GLY A N 1
ATOM 676 C CA . GLY A 1 93 ? 8.784 -7.365 11.334 1.00 74.06 93 GLY A CA 1
ATOM 677 C C . GLY A 1 93 ? 10.282 -7.218 11.616 1.00 74.06 93 GLY A C 1
ATOM 678 O O . GLY A 1 93 ? 10.857 -8.028 12.350 1.00 74.06 93 GLY A O 1
ATOM 679 N N . LYS A 1 94 ? 10.908 -6.150 11.100 1.00 72.00 94 LYS A N 1
ATOM 680 C CA . LYS A 1 94 ? 12.316 -5.812 11.373 1.00 72.00 94 LYS A CA 1
ATOM 681 C C . LYS A 1 94 ? 12.575 -5.556 12.852 1.00 72.00 94 LYS A C 1
ATOM 683 O O . LYS A 1 94 ? 13.547 -6.080 13.395 1.00 72.00 94 LYS A O 1
ATOM 688 N N . ARG A 1 95 ? 11.737 -4.731 13.484 1.00 73.25 95 ARG A N 1
ATOM 689 C CA . ARG A 1 95 ? 11.959 -4.262 14.858 1.00 73.25 95 ARG A CA 1
ATOM 690 C C . ARG A 1 95 ? 11.678 -5.338 15.899 1.00 73.25 95 ARG A C 1
ATOM 692 O O . ARG A 1 95 ? 12.470 -5.505 16.822 1.00 73.25 95 ARG A O 1
ATOM 699 N N . LEU A 1 96 ? 10.573 -6.065 15.750 1.00 74.94 96 LEU A N 1
ATOM 700 C CA . LEU A 1 96 ? 10.042 -6.923 16.811 1.00 74.94 96 LEU A CA 1
ATOM 701 C C . LEU A 1 96 ? 10.503 -8.377 16.693 1.00 74.94 96 LEU A C 1
ATOM 703 O O . LEU A 1 96 ? 10.796 -9.013 17.702 1.00 74.94 96 LEU A O 1
ATOM 707 N N . VAL A 1 97 ? 10.583 -8.923 15.474 1.00 73.06 97 VAL A N 1
ATOM 708 C CA . VAL A 1 97 ? 10.626 -10.388 15.291 1.00 73.06 97 VAL A CA 1
ATOM 709 C C . VAL A 1 97 ? 11.622 -10.888 14.254 1.00 73.06 97 VAL A C 1
ATOM 711 O O . VAL A 1 97 ? 11.636 -12.082 13.947 1.00 73.06 97 VAL A O 1
ATOM 714 N N . TYR A 1 98 ? 12.520 -10.025 13.772 1.00 72.44 98 TYR A N 1
ATOM 715 C CA . TYR A 1 98 ? 13.480 -10.341 12.709 1.00 72.44 98 TYR A CA 1
ATOM 716 C C . TYR A 1 98 ? 14.221 -11.669 12.920 1.00 72.44 98 TYR A C 1
ATOM 718 O O . TYR A 1 98 ? 14.358 -12.460 11.990 1.00 72.44 98 TYR A O 1
ATOM 726 N N . ARG A 1 99 ? 14.674 -11.954 14.151 1.00 66.75 99 ARG A N 1
ATOM 727 C CA . ARG A 1 99 ? 15.392 -13.205 14.462 1.00 66.75 99 ARG A CA 1
ATOM 728 C C . ARG A 1 99 ? 14.503 -14.448 14.360 1.00 66.75 99 ARG A C 1
ATOM 730 O O . ARG A 1 99 ? 14.990 -15.482 13.918 1.00 66.75 99 ARG A O 1
ATOM 737 N N . SER A 1 100 ? 13.238 -14.347 14.770 1.00 67.62 100 SER A N 1
ATOM 738 C CA . SER A 1 100 ? 12.276 -15.455 14.730 1.00 67.62 100 SER A CA 1
ATOM 739 C C . SER A 1 100 ? 11.876 -15.768 13.291 1.00 67.62 100 SER A C 1
ATOM 741 O O . SER A 1 100 ? 12.020 -16.901 12.835 1.00 67.62 100 SER A O 1
ATOM 743 N N . VAL A 1 101 ? 11.506 -14.726 12.539 1.00 66.44 101 VAL A N 1
ATOM 744 C CA . VAL A 1 101 ? 11.140 -14.832 11.121 1.00 66.44 101 VAL A CA 1
ATOM 745 C C . VAL A 1 101 ? 12.295 -15.425 10.318 1.00 66.44 101 VAL A C 1
ATOM 747 O O . VAL A 1 101 ? 12.097 -16.400 9.602 1.00 66.44 101 VAL A O 1
ATOM 750 N N . ARG A 1 102 ? 13.524 -14.924 10.508 1.00 67.00 102 ARG A N 1
ATOM 751 C CA . ARG A 1 102 ? 14.728 -15.418 9.816 1.00 67.00 102 ARG A CA 1
ATOM 752 C C . ARG A 1 102 ? 14.884 -16.942 9.885 1.00 67.00 102 ARG A C 1
ATOM 754 O O . ARG A 1 102 ? 15.283 -17.564 8.905 1.00 67.00 102 ARG A O 1
ATOM 761 N N . ASN A 1 103 ? 14.597 -17.538 11.041 1.00 67.00 103 ASN A N 1
ATOM 762 C CA . ASN A 1 103 ? 14.748 -18.978 11.242 1.00 67.00 103 ASN A CA 1
ATOM 763 C C . ASN A 1 103 ? 13.625 -19.785 10.572 1.00 67.00 103 ASN A C 1
ATOM 765 O O . ASN A 1 103 ? 13.853 -20.933 10.206 1.00 67.00 103 ASN A O 1
ATOM 769 N N . GLN A 1 104 ? 12.439 -19.196 10.400 1.00 66.50 104 GLN A N 1
ATOM 770 C CA . GLN A 1 104 ? 11.279 -19.858 9.797 1.00 66.50 104 GLN A CA 1
ATOM 771 C C . GLN A 1 104 ? 11.291 -19.798 8.265 1.00 66.50 104 GLN A C 1
ATOM 773 O O . GLN A 1 104 ? 10.952 -20.784 7.622 1.00 66.50 104 GLN A O 1
ATOM 778 N N . VAL A 1 105 ? 11.742 -18.686 7.673 1.00 62.56 105 VAL A N 1
ATOM 779 C CA . VAL A 1 105 ? 11.883 -18.541 6.207 1.00 62.56 105 VAL A CA 1
ATOM 780 C C . VAL A 1 105 ? 13.259 -18.967 5.669 1.00 62.56 105 VAL A C 1
ATOM 782 O O . VAL A 1 105 ? 13.568 -18.743 4.504 1.00 62.56 105 VAL A O 1
ATOM 785 N N . GLY A 1 106 ? 14.096 -19.607 6.495 1.00 54.44 106 GLY A N 1
ATOM 786 C CA . GLY A 1 106 ? 15.347 -20.242 6.053 1.00 54.44 106 GLY A CA 1
ATOM 787 C C . GLY A 1 106 ? 16.503 -19.290 5.710 1.00 54.44 106 GLY A C 1
ATOM 788 O O . GLY A 1 106 ? 17.474 -19.707 5.082 1.00 54.44 106 GLY A O 1
ATOM 789 N N . GLY A 1 107 ? 16.449 -18.019 6.119 1.00 57.06 107 GLY A N 1
ATOM 790 C CA . GLY A 1 107 ? 17.448 -17.014 5.746 1.00 57.06 107 GLY A CA 1
ATOM 791 C C . GLY A 1 107 ? 17.072 -15.598 6.179 1.00 57.06 107 GLY A C 1
ATOM 792 O O . GLY A 1 107 ? 16.018 -15.378 6.768 1.00 57.06 107 GLY A O 1
ATOM 793 N N . SER A 1 108 ? 17.948 -14.610 5.942 1.00 55.91 108 SER A N 1
ATOM 794 C CA . SER A 1 108 ? 17.574 -13.201 6.168 1.00 55.91 108 SER A CA 1
ATOM 795 C C . SER A 1 108 ? 16.500 -12.766 5.164 1.00 55.91 108 SER A C 1
ATOM 797 O O . SER A 1 108 ? 16.343 -13.400 4.126 1.00 55.91 108 SER A O 1
ATOM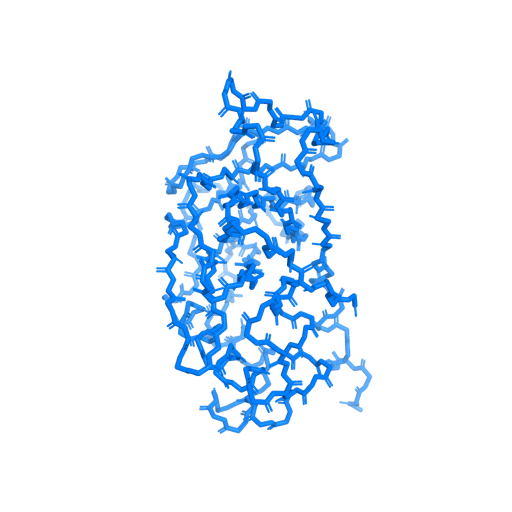 799 N N . PHE A 1 109 ? 15.800 -11.655 5.422 1.00 54.91 109 PHE A N 1
ATOM 800 C CA . PHE A 1 109 ? 14.923 -11.037 4.415 1.00 54.91 109 PHE A CA 1
ATOM 801 C C . PHE A 1 109 ? 15.658 -10.812 3.088 1.00 54.91 109 PHE A C 1
ATOM 803 O O . PHE A 1 109 ? 15.092 -11.052 2.035 1.00 54.91 109 PHE A O 1
ATOM 810 N N . GLN A 1 110 ? 16.948 -10.459 3.141 1.00 51.34 110 GLN A N 1
ATOM 811 C CA . GLN A 1 110 ? 17.784 -10.374 1.949 1.00 51.34 110 GLN A CA 1
ATOM 812 C C . GLN A 1 110 ? 17.993 -11.741 1.295 1.00 51.34 110 GLN A C 1
ATOM 814 O O . GLN A 1 110 ? 17.884 -11.822 0.094 1.00 51.34 110 GLN A O 1
ATOM 819 N N . THR A 1 111 ? 18.231 -12.827 2.037 1.00 55.78 111 THR A N 1
ATOM 820 C CA . THR A 1 111 ? 18.306 -14.180 1.450 1.00 55.78 111 THR A CA 1
ATOM 821 C C . THR A 1 111 ? 16.985 -14.597 0.812 1.00 55.78 111 THR A C 1
ATOM 823 O O . THR A 1 111 ? 16.994 -15.200 -0.252 1.00 55.78 111 THR A O 1
ATOM 826 N N . PHE A 1 112 ? 15.861 -14.245 1.435 1.00 59.25 112 PHE A N 1
ATOM 827 C CA . PHE A 1 112 ? 14.532 -14.448 0.876 1.00 59.25 112 PHE A CA 1
ATOM 828 C C . PHE A 1 112 ? 14.347 -13.630 -0.415 1.00 59.25 112 PHE A C 1
ATOM 830 O O . PHE A 1 112 ? 13.985 -14.191 -1.440 1.00 59.25 112 PHE A O 1
ATOM 837 N N . LEU A 1 113 ? 14.693 -12.340 -0.413 1.00 56.19 113 LEU A N 1
ATOM 838 C CA . LEU A 1 113 ? 14.717 -11.487 -1.607 1.00 56.19 113 LEU A CA 1
ATOM 839 C C . LEU A 1 113 ? 15.813 -11.870 -2.614 1.00 56.19 113 LEU A C 1
ATOM 841 O O . LEU A 1 113 ? 15.716 -11.528 -3.776 1.00 56.19 113 LEU A O 1
ATOM 845 N N . ASP A 1 114 ? 16.867 -12.570 -2.224 1.00 54.53 114 ASP A N 1
ATOM 846 C CA . ASP A 1 114 ? 17.920 -13.012 -3.135 1.00 54.53 114 ASP A CA 1
ATOM 847 C C . ASP A 1 114 ? 17.543 -14.349 -3.772 1.00 54.53 114 ASP A C 1
ATOM 849 O O . ASP A 1 114 ? 18.006 -14.645 -4.868 1.00 54.53 114 ASP A O 1
ATOM 853 N N . ALA A 1 115 ? 16.790 -15.193 -3.064 1.00 53.66 115 ALA A N 1
ATOM 854 C CA . ALA A 1 115 ? 16.301 -16.482 -3.544 1.00 53.66 115 ALA A CA 1
ATOM 855 C C . ALA A 1 115 ? 15.012 -16.331 -4.366 1.00 53.66 115 ALA A C 1
ATOM 857 O O . ALA A 1 115 ? 14.852 -17.024 -5.365 1.00 53.66 115 ALA A O 1
ATOM 858 N N . ASN A 1 116 ? 14.145 -15.395 -3.965 1.00 50.38 116 ASN A N 1
ATOM 859 C CA . ASN A 1 116 ? 12.821 -15.148 -4.545 1.00 50.38 116 ASN A CA 1
ATOM 860 C C . ASN A 1 116 ? 12.659 -13.753 -5.144 1.00 50.38 116 ASN A C 1
ATOM 862 O O . ASN A 1 116 ? 11.635 -13.445 -5.748 1.00 50.38 116 ASN A O 1
ATOM 866 N N . GLY A 1 117 ? 13.641 -12.880 -4.976 1.00 47.75 117 GLY A N 1
ATOM 867 C CA . GLY A 1 117 ? 13.735 -11.654 -5.751 1.00 47.75 117 GLY A CA 1
ATOM 868 C C . GLY A 1 117 ? 14.731 -11.813 -6.904 1.00 47.75 117 GLY A C 1
ATOM 869 O O . GLY A 1 117 ? 15.435 -12.818 -7.031 1.00 47.75 117 GLY A O 1
ATOM 870 N N . PRO A 1 118 ? 14.729 -10.854 -7.829 1.00 46.53 118 PRO A N 1
ATOM 871 C CA . PRO A 1 118 ? 15.284 -11.063 -9.156 1.00 46.53 118 PRO A CA 1
ATOM 872 C C . PRO A 1 118 ? 16.818 -11.028 -9.219 1.00 46.53 118 PRO A C 1
ATOM 874 O O . PRO A 1 118 ? 17.460 -10.144 -8.659 1.00 46.53 118 PRO A O 1
ATOM 877 N N . ARG A 1 119 ? 17.410 -11.923 -10.027 1.00 48.84 119 ARG A N 1
ATOM 878 C CA . ARG A 1 119 ? 18.850 -11.951 -10.363 1.00 48.84 119 ARG A CA 1
ATOM 879 C C . ARG A 1 119 ? 19.104 -11.733 -11.884 1.00 48.84 119 ARG A C 1
ATOM 881 O O . ARG A 1 119 ? 19.453 -12.693 -12.555 1.00 48.84 119 ARG A O 1
ATOM 888 N N . SER A 1 120 ? 18.930 -10.491 -12.397 1.00 42.00 120 SER A N 1
ATOM 889 C CA . SER A 1 120 ? 19.180 -9.931 -13.781 1.00 42.00 120 SER A CA 1
ATOM 890 C C . SER A 1 120 ? 18.509 -10.575 -15.039 1.00 42.00 120 SER A C 1
ATOM 892 O O . SER A 1 120 ? 18.625 -11.791 -15.163 1.00 42.00 120 SER A O 1
ATOM 894 N N . PRO A 1 121 ? 17.902 -9.866 -16.047 1.00 51.16 121 PRO A N 1
ATOM 895 C CA . PRO A 1 121 ? 17.749 -8.425 -16.331 1.00 51.16 121 PRO A CA 1
ATOM 896 C C . PRO A 1 121 ? 16.313 -7.948 -16.018 1.00 51.16 121 PRO A C 1
ATOM 898 O O . PRO A 1 121 ? 15.510 -7.624 -16.893 1.00 51.16 121 PRO A O 1
ATOM 901 N N . TYR A 1 122 ? 15.963 -8.011 -14.743 1.00 66.06 122 TYR A N 1
ATOM 902 C CA . TYR A 1 122 ? 14.591 -8.012 -14.249 1.00 66.06 122 TYR A CA 1
ATOM 903 C C . TYR A 1 122 ? 14.198 -6.672 -13.611 1.00 66.06 122 TYR A C 1
ATOM 905 O O . TYR A 1 122 ? 15.046 -5.812 -13.375 1.00 66.06 122 TYR A O 1
ATOM 913 N N . ALA A 1 123 ? 12.911 -6.508 -13.300 1.00 72.94 123 ALA A N 1
ATOM 914 C CA . ALA A 1 123 ? 12.442 -5.399 -12.474 1.00 72.94 123 ALA A CA 1
ATOM 915 C C . ALA A 1 123 ? 13.073 -5.458 -11.080 1.00 72.94 123 ALA A C 1
ATOM 917 O O . ALA A 1 123 ? 13.238 -6.534 -10.518 1.00 72.94 123 ALA A O 1
ATOM 918 N N . ASN A 1 124 ? 13.337 -4.307 -10.474 1.00 78.31 124 ASN A N 1
ATOM 919 C CA . ASN A 1 124 ? 13.504 -4.204 -9.035 1.00 78.31 124 ASN A CA 1
ATOM 920 C C . ASN A 1 124 ? 12.135 -4.400 -8.376 1.00 78.31 124 ASN A C 1
ATOM 922 O O . ASN A 1 124 ? 11.239 -3.564 -8.515 1.00 78.31 124 ASN A O 1
ATOM 926 N N . CYS A 1 125 ? 11.968 -5.533 -7.697 1.00 79.00 125 CYS A N 1
ATOM 927 C CA . CYS A 1 125 ? 10.713 -5.910 -7.059 1.00 79.00 125 CYS A CA 1
ATOM 928 C C . CYS A 1 125 ? 10.746 -5.556 -5.572 1.00 79.00 125 CYS A C 1
ATOM 930 O O . CYS A 1 125 ? 11.680 -5.898 -4.845 1.00 79.00 125 CYS A O 1
ATOM 932 N N . ALA A 1 126 ? 9.706 -4.867 -5.131 1.00 80.06 126 ALA A N 1
ATOM 933 C CA . ALA A 1 126 ? 9.547 -4.361 -3.790 1.00 80.06 126 ALA A CA 1
ATOM 934 C C . ALA A 1 126 ? 8.228 -4.886 -3.201 1.00 80.06 126 ALA A C 1
ATOM 936 O O . ALA A 1 126 ? 7.146 -4.487 -3.647 1.00 80.06 126 ALA A O 1
ATOM 937 N N . PRO A 1 127 ? 8.287 -5.805 -2.223 1.00 80.38 127 PRO A N 1
ATOM 938 C CA . PRO A 1 127 ? 7.112 -6.167 -1.453 1.00 80.38 127 PRO A CA 1
ATOM 939 C C . PRO A 1 127 ? 6.514 -4.953 -0.748 1.00 80.38 127 PRO A C 1
ATOM 941 O O . PRO A 1 127 ? 7.244 -4.118 -0.212 1.00 80.38 127 PRO A O 1
ATOM 944 N N . ILE A 1 128 ? 5.189 -4.912 -0.661 1.00 84.94 128 ILE A N 1
ATOM 945 C CA . ILE A 1 128 ? 4.450 -3.927 0.123 1.00 84.94 128 ILE A CA 1
ATOM 946 C C . ILE A 1 128 ? 3.361 -4.629 0.926 1.00 84.94 128 ILE A C 1
ATOM 948 O O . ILE A 1 128 ? 2.661 -5.493 0.398 1.00 84.94 128 ILE 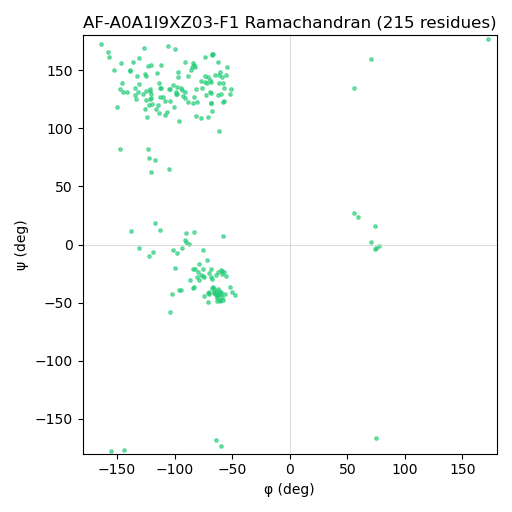A O 1
ATOM 952 N N . ALA A 1 129 ? 3.237 -4.284 2.208 1.00 87.56 129 ALA A N 1
ATOM 953 C CA . ALA A 1 129 ? 2.241 -4.886 3.081 1.00 87.56 129 ALA A CA 1
ATOM 954 C C . ALA A 1 129 ? 1.738 -3.902 4.141 1.00 87.56 129 ALA A C 1
ATOM 956 O O . ALA A 1 129 ? 2.522 -3.237 4.817 1.00 87.56 129 ALA A O 1
ATOM 957 N N . ALA A 1 130 ? 0.422 -3.862 4.314 1.00 89.81 130 ALA A N 1
ATOM 958 C CA . ALA A 1 130 ? -0.254 -3.170 5.397 1.00 89.81 130 ALA A CA 1
ATOM 959 C C . ALA A 1 130 ? -0.736 -4.193 6.427 1.00 89.81 130 ALA A C 1
ATOM 961 O O . ALA A 1 130 ? -1.331 -5.208 6.060 1.00 89.81 130 ALA A O 1
ATOM 962 N N . LEU A 1 131 ? -0.496 -3.905 7.706 1.00 90.06 131 LEU A N 1
ATOM 963 C CA . LEU A 1 131 ? -1.219 -4.535 8.801 1.00 90.06 131 LEU A CA 1
ATOM 964 C C . LEU A 1 131 ? -2.444 -3.678 9.122 1.00 90.06 131 LEU A C 1
ATOM 966 O O . LEU A 1 131 ? -2.300 -2.478 9.367 1.00 90.06 131 LEU A O 1
ATOM 970 N N . ILE A 1 132 ? -3.608 -4.313 9.115 1.00 92.31 132 ILE A N 1
ATOM 971 C CA . ILE A 1 132 ? -4.927 -3.746 9.385 1.00 92.31 132 ILE A CA 1
ATOM 972 C C . ILE A 1 132 ? -5.474 -4.394 10.671 1.00 92.31 132 ILE A C 1
ATOM 974 O O . ILE A 1 132 ? -5.206 -5.575 10.897 1.00 92.31 132 ILE A O 1
ATOM 978 N N . PRO A 1 133 ? -6.262 -3.687 11.497 1.00 92.94 133 PRO A N 1
ATOM 979 C CA . PRO A 1 133 ? -6.880 -4.268 12.689 1.00 92.94 133 PRO A CA 1
ATOM 980 C C . PRO A 1 133 ? -7.717 -5.520 12.389 1.00 92.94 133 PRO A C 1
ATOM 982 O O . PRO A 1 133 ? -8.357 -5.615 11.340 1.00 92.94 133 PRO A O 1
ATOM 985 N N . ALA A 1 134 ? -7.740 -6.476 13.320 1.00 90.62 134 ALA A N 1
ATOM 986 C CA . ALA A 1 134 ? -8.375 -7.785 13.130 1.00 90.62 134 ALA A CA 1
ATOM 987 C C . ALA A 1 134 ? -9.878 -7.685 12.828 1.00 90.62 134 ALA A C 1
ATOM 989 O O . ALA A 1 134 ? -10.370 -8.353 11.918 1.00 90.62 134 ALA A O 1
ATOM 990 N N . ASP A 1 135 ? -10.577 -6.805 13.545 1.00 90.56 135 ASP A N 1
ATOM 991 C CA . ASP A 1 135 ? -12.025 -6.610 13.427 1.00 90.56 135 ASP A CA 1
ATOM 992 C C . ASP A 1 135 ? -12.411 -5.537 12.392 1.00 90.56 135 ASP A C 1
ATOM 994 O O . ASP A 1 135 ? -13.588 -5.192 12.258 1.00 90.56 135 ASP A O 1
ATOM 998 N N . ALA A 1 136 ? -11.443 -4.959 11.675 1.00 93.50 136 ALA A N 1
ATOM 999 C CA . ALA A 1 136 ? -11.739 -3.954 10.665 1.00 93.50 136 ALA A CA 1
ATOM 1000 C C . ALA A 1 136 ? -12.355 -4.580 9.408 1.00 93.50 136 ALA A C 1
ATOM 1002 O O . ALA A 1 136 ? -11.967 -5.654 8.952 1.00 93.50 136 ALA A O 1
ATOM 1003 N N . MET A 1 137 ? -13.277 -3.861 8.779 1.00 93.75 137 MET A N 1
ATOM 1004 C CA . MET A 1 137 ? -13.808 -4.217 7.468 1.00 93.75 137 MET A CA 1
ATOM 1005 C C . MET A 1 137 ? -13.051 -3.442 6.390 1.00 93.75 137 MET A C 1
ATOM 1007 O O . MET A 1 137 ? -13.265 -2.238 6.233 1.00 93.75 137 MET A O 1
ATOM 1011 N N . VAL A 1 138 ? -12.181 -4.121 5.638 1.00 93.88 138 VAL A N 1
ATOM 1012 C CA . VAL A 1 138 ? -11.534 -3.546 4.448 1.00 93.88 138 VAL A CA 1
ATOM 1013 C C . VAL A 1 138 ? -12.587 -3.348 3.358 1.00 93.88 138 VAL A C 1
ATOM 1015 O O . VAL A 1 138 ? -13.254 -4.297 2.953 1.00 93.88 138 VAL A O 1
ATOM 1018 N N . THR A 1 139 ? -12.751 -2.111 2.892 1.00 92.31 139 THR A N 1
ATOM 1019 C CA . THR A 1 139 ? -13.775 -1.742 1.901 1.00 92.31 139 THR A CA 1
ATOM 1020 C C . THR A 1 139 ? -13.195 -1.576 0.508 1.00 92.31 139 THR A C 1
ATOM 1022 O O . THR A 1 139 ? -13.783 -2.046 -0.463 1.00 92.31 139 THR A O 1
ATOM 1025 N N . THR A 1 140 ? -12.030 -0.936 0.414 1.00 92.56 140 THR A N 1
ATOM 1026 C CA . THR A 1 140 ? -11.394 -0.608 -0.861 1.00 92.56 140 THR A CA 1
ATOM 1027 C C . THR A 1 140 ? -9.886 -0.701 -0.725 1.00 92.56 140 THR A C 1
ATOM 1029 O O . THR A 1 140 ? -9.315 -0.221 0.254 1.00 92.56 140 THR A O 1
ATOM 1032 N N . ILE A 1 141 ? -9.233 -1.257 -1.743 1.00 93.94 141 ILE A N 1
ATOM 1033 C CA . ILE A 1 141 ? -7.782 -1.199 -1.891 1.00 93.94 141 ILE A CA 1
ATOM 1034 C C . ILE A 1 141 ? -7.479 -0.488 -3.208 1.00 93.94 141 ILE A C 1
ATOM 1036 O O . ILE A 1 141 ? -7.928 -0.927 -4.266 1.00 93.94 141 ILE A O 1
ATOM 1040 N N . HIS A 1 142 ? -6.742 0.619 -3.135 1.00 93.56 142 HIS A N 1
ATOM 1041 C CA . HIS A 1 142 ? -6.279 1.370 -4.302 1.00 93.56 142 HIS A CA 1
ATOM 1042 C C . HIS A 1 142 ? -4.763 1.264 -4.417 1.00 93.56 142 HIS A C 1
ATOM 1044 O O . HIS A 1 142 ? -4.042 1.408 -3.427 1.00 93.56 142 HIS A O 1
ATOM 1050 N N . LEU A 1 143 ? -4.287 1.015 -5.633 1.00 94.69 143 LEU A N 1
ATOM 1051 C CA . LEU A 1 143 ? -2.870 0.934 -5.950 1.00 94.69 143 LEU A CA 1
ATOM 1052 C C . LEU A 1 143 ? -2.471 2.139 -6.796 1.00 94.69 143 LEU A C 1
ATOM 1054 O O . LEU A 1 143 ? -3.062 2.421 -7.840 1.00 94.69 143 LEU A O 1
ATOM 1058 N N . GLY A 1 144 ? -1.443 2.833 -6.331 1.00 94.19 144 GLY A N 1
ATOM 1059 C CA . GLY A 1 144 ? -0.885 4.006 -6.978 1.00 94.19 144 GLY A CA 1
ATOM 1060 C C . GLY A 1 144 ? 0.613 3.863 -7.192 1.00 94.19 144 GLY A C 1
ATOM 1061 O O . GLY A 1 144 ? 1.279 2.970 -6.663 1.00 94.19 144 GLY A O 1
ATOM 1062 N N . ILE A 1 145 ? 1.150 4.787 -7.964 1.00 93.38 145 ILE A N 1
ATOM 1063 C CA . ILE A 1 145 ? 2.575 4.980 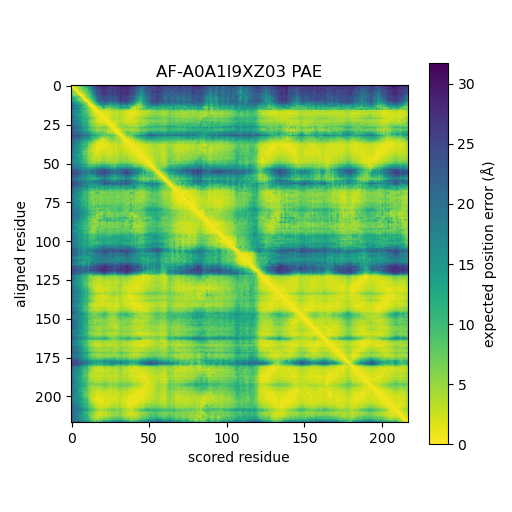-8.176 1.00 93.38 145 ILE A CA 1
ATOM 1064 C C . ILE A 1 145 ? 2.879 6.459 -8.020 1.00 93.38 145 ILE A C 1
ATOM 1066 O O . ILE A 1 145 ? 2.080 7.307 -8.406 1.00 93.38 145 ILE A O 1
ATOM 1070 N N . ASN A 1 146 ? 4.042 6.782 -7.478 1.00 91.38 146 ASN A N 1
ATOM 1071 C CA . ASN A 1 146 ? 4.591 8.122 -7.554 1.00 91.38 146 ASN A CA 1
ATOM 1072 C C . ASN A 1 146 ? 5.957 8.083 -8.232 1.00 91.38 146 ASN A C 1
ATOM 1074 O O . ASN A 1 146 ? 6.814 7.256 -7.910 1.00 91.38 146 ASN A O 1
ATOM 1078 N N . ASP A 1 147 ? 6.125 8.979 -9.194 1.00 87.12 147 ASP A N 1
ATOM 1079 C CA . ASP A 1 147 ? 7.369 9.229 -9.893 1.00 87.12 147 ASP A CA 1
ATOM 1080 C C . ASP A 1 147 ? 7.768 10.686 -9.718 1.00 87.12 147 ASP A C 1
ATOM 1082 O O . ASP A 1 147 ? 6.959 11.587 -9.922 1.00 87.12 147 ASP A O 1
ATOM 1086 N N . LEU A 1 148 ? 9.036 10.932 -9.402 1.00 76.62 148 LEU A N 1
ATOM 1087 C CA . LEU A 1 148 ? 9.511 12.296 -9.181 1.00 76.62 148 LEU A CA 1
ATOM 1088 C C . LEU A 1 148 ? 9.429 13.176 -10.440 1.00 76.62 148 LEU A C 1
ATOM 1090 O O . LEU A 1 148 ? 9.313 14.391 -10.309 1.00 76.62 148 LEU A O 1
ATOM 1094 N N . ALA A 1 149 ? 9.479 12.594 -11.644 1.00 81.69 149 ALA A N 1
ATOM 1095 C CA . ALA A 1 149 ? 9.449 13.340 -12.902 1.00 81.69 149 ALA A CA 1
ATOM 1096 C C . ALA A 1 149 ? 8.043 13.430 -13.522 1.00 81.69 149 ALA A C 1
ATOM 1098 O O . ALA A 1 149 ? 7.673 14.466 -14.067 1.00 81.69 149 ALA A O 1
ATOM 1099 N N . ALA A 1 150 ? 7.260 12.355 -13.456 1.00 83.38 150 ALA A N 1
ATOM 1100 C CA . ALA A 1 150 ? 5.935 12.244 -14.059 1.00 83.38 150 ALA A CA 1
ATOM 1101 C C . ALA A 1 150 ? 4.788 12.497 -13.066 1.00 83.38 150 ALA A C 1
ATOM 1103 O O . ALA A 1 150 ? 3.633 12.592 -13.480 1.00 83.38 150 ALA A O 1
ATOM 1104 N N . GLY A 1 151 ? 5.097 12.637 -11.776 1.00 85.75 151 GLY A N 1
ATOM 1105 C CA . GLY A 1 151 ? 4.111 12.794 -10.718 1.00 85.75 151 GLY A CA 1
ATOM 1106 C C . GLY A 1 151 ? 3.400 11.483 -10.381 1.00 85.75 151 GLY A C 1
ATOM 1107 O O . GLY A 1 151 ? 3.850 10.393 -10.762 1.00 85.75 151 GLY A O 1
ATOM 1108 N N . PRO A 1 152 ? 2.293 11.569 -9.633 1.00 88.56 152 PRO A N 1
ATOM 1109 C CA . PRO A 1 152 ? 1.588 10.386 -9.202 1.00 88.56 152 PRO A CA 1
ATOM 1110 C C . PRO A 1 152 ? 0.624 9.866 -10.274 1.00 88.56 152 PRO A C 1
ATOM 1112 O O . PRO A 1 152 ? 0.158 10.606 -11.142 1.00 88.56 152 PRO A O 1
ATOM 1115 N N . GLY A 1 153 ? 0.303 8.580 -10.199 1.00 88.44 153 GLY A N 1
ATOM 1116 C CA . GLY A 1 153 ? -0.596 7.916 -11.130 1.00 88.44 153 GLY A CA 1
ATOM 1117 C C . GLY A 1 153 ? -1.208 6.651 -10.548 1.00 88.44 153 GLY A C 1
ATOM 1118 O O . GLY A 1 153 ? -0.738 6.122 -9.546 1.00 88.44 153 GLY A O 1
ATOM 1119 N N . SER A 1 154 ? -2.251 6.151 -11.202 1.00 87.00 154 SER A N 1
ATOM 1120 C CA . SER A 1 154 ? -2.920 4.914 -10.807 1.00 87.00 154 SER A CA 1
ATOM 1121 C C . SER A 1 154 ? -2.234 3.688 -11.406 1.00 87.00 154 SER A C 1
ATOM 1123 O O . SER A 1 154 ? -1.749 3.729 -12.543 1.00 87.00 154 SER A O 1
ATOM 1125 N N . CYS A 1 155 ? -2.305 2.565 -10.698 1.00 90.31 155 CYS A N 1
ATOM 1126 C CA . CYS A 1 155 ? -1.909 1.264 -11.220 1.00 90.31 155 CYS A CA 1
ATOM 1127 C C . CYS A 1 155 ? -3.034 0.254 -11.026 1.00 90.31 155 CYS A C 1
ATOM 1129 O O . CYS A 1 155 ? -3.530 0.084 -9.915 1.00 90.31 155 CYS A O 1
ATOM 1131 N N . LEU A 1 156 ? -3.402 -0.467 -12.084 1.00 91.44 156 LEU A N 1
ATOM 1132 C CA . LEU A 1 156 ? -4.228 -1.659 -11.925 1.00 91.44 156 LEU A CA 1
ATOM 1133 C C . LEU A 1 156 ? -3.326 -2.882 -11.695 1.00 91.44 156 LEU A C 1
ATOM 1135 O O . LEU A 1 156 ? -2.229 -2.953 -12.261 1.00 91.44 156 LEU A O 1
ATOM 1139 N N . PRO A 1 157 ? -3.759 -3.852 -10.874 1.00 89.81 157 PRO A N 1
ATOM 1140 C CA . PRO A 1 157 ? -3.018 -5.091 -10.700 1.00 89.81 157 PRO A CA 1
ATOM 1141 C C . PRO A 1 157 ? -2.811 -5.843 -12.019 1.00 89.81 157 PRO A C 1
ATOM 1143 O O . PRO A 1 157 ? -3.724 -5.939 -12.836 1.00 89.81 157 PRO A O 1
ATOM 1146 N N . GLY A 1 158 ? -1.617 -6.400 -12.212 1.00 86.62 158 GLY A N 1
ATOM 1147 C CA . GLY A 1 158 ? -1.246 -7.193 -13.387 1.00 86.62 158 GLY A CA 1
ATOM 1148 C C . GLY A 1 158 ? -0.986 -6.379 -14.658 1.00 86.62 158 GLY A C 1
ATOM 1149 O O . GLY A 1 158 ? -0.595 -6.952 -15.672 1.00 86.62 158 GLY A O 1
ATOM 1150 N N . THR A 1 159 ? -1.166 -5.058 -14.622 1.00 88.62 159 THR A N 1
ATOM 1151 C CA . THR A 1 159 ? -0.967 -4.171 -15.776 1.00 88.62 159 THR A CA 1
ATOM 1152 C C . THR A 1 159 ? 0.054 -3.087 -15.474 1.00 88.62 159 THR A C 1
ATOM 1154 O O . THR A 1 159 ? 0.193 -2.665 -14.324 1.00 88.62 159 THR A O 1
ATOM 1157 N N . ASP A 1 160 ? 0.718 -2.593 -16.513 1.00 89.94 160 ASP A N 1
ATOM 1158 C CA . ASP A 1 160 ? 1.625 -1.458 -16.400 1.00 89.94 160 ASP A CA 1
ATOM 1159 C C . ASP A 1 160 ? 0.907 -0.229 -15.826 1.00 89.94 160 ASP A C 1
ATOM 1161 O O . ASP A 1 160 ? -0.199 0.140 -16.227 1.00 89.94 160 ASP A O 1
ATOM 1165 N N . CYS A 1 161 ? 1.567 0.418 -14.874 1.00 90.75 161 CYS A N 1
ATOM 1166 C CA . CYS A 1 161 ? 1.147 1.684 -14.303 1.00 90.75 161 CYS A CA 1
ATOM 1167 C C . CYS A 1 161 ? 1.128 2.796 -15.359 1.00 90.75 161 CYS A C 1
ATOM 1169 O O . CYS A 1 161 ? 1.890 2.768 -16.329 1.00 90.75 161 CYS A O 1
ATOM 1171 N N . SER A 1 162 ? 0.344 3.852 -15.120 1.00 87.62 162 SER A N 1
ATOM 1172 C CA . SER A 1 162 ? 0.218 4.985 -16.053 1.00 87.62 162 SER A CA 1
ATOM 1173 C C . SER A 1 162 ? 1.540 5.701 -16.365 1.00 87.62 162 SER A C 1
ATOM 1175 O O . SER A 1 162 ? 1.684 6.306 -17.423 1.00 87.62 162 SER A O 1
ATOM 1177 N N . THR A 1 163 ? 2.520 5.637 -15.463 1.00 82.38 163 THR A N 1
ATOM 1178 C CA . THR A 1 163 ? 3.855 6.226 -15.640 1.00 82.38 163 THR A CA 1
ATOM 1179 C C . THR A 1 163 ? 4.858 5.302 -16.351 1.00 82.38 163 THR A C 1
ATOM 1181 O O . THR A 1 163 ? 5.993 5.729 -16.600 1.00 82.38 163 THR A O 1
ATOM 1184 N N . GLY A 1 164 ? 4.436 4.089 -16.741 1.00 83.00 164 GLY A N 1
ATOM 1185 C CA . GLY A 1 164 ? 5.176 3.110 -17.545 1.00 83.00 164 GLY A CA 1
ATOM 1186 C C . GLY A 1 164 ? 6.353 2.442 -16.828 1.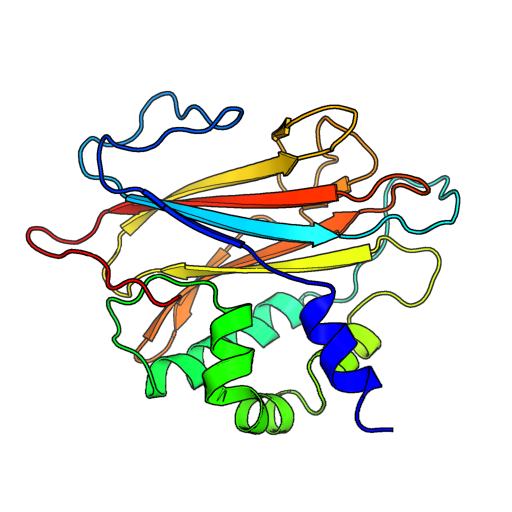00 83.00 164 GLY A C 1
ATOM 1187 O O . GLY A 1 164 ? 6.904 2.979 -15.867 1.00 83.00 164 GLY A O 1
ATOM 1188 N N . TYR A 1 165 ? 6.782 1.279 -17.327 1.00 87.88 165 TYR A N 1
ATOM 1189 C CA . TYR A 1 165 ? 7.937 0.522 -16.810 1.00 87.88 165 TYR A CA 1
ATOM 1190 C C . TYR A 1 165 ? 7.859 0.182 -15.310 1.00 87.88 165 TYR A C 1
ATOM 1192 O O . TYR A 1 165 ? 8.880 0.043 -14.633 1.00 87.88 165 TYR A O 1
ATOM 1200 N N . ALA A 1 166 ? 6.640 0.084 -14.784 1.00 90.12 166 ALA A N 1
ATOM 1201 C CA . ALA A 1 166 ? 6.348 -0.336 -13.425 1.00 90.12 166 ALA A CA 1
ATOM 1202 C C . ALA A 1 166 ? 4.955 -0.974 -13.366 1.00 90.12 166 ALA A C 1
ATOM 1204 O O . ALA A 1 166 ? 4.083 -0.593 -14.145 1.00 90.12 166 ALA A O 1
ATOM 1205 N N . ARG A 1 167 ? 4.729 -1.925 -12.454 1.00 90.56 167 ARG A N 1
ATOM 1206 C CA . ARG A 1 167 ? 3.429 -2.593 -12.258 1.00 90.56 167 ARG A CA 1
ATOM 1207 C C . ARG A 1 167 ? 3.305 -3.186 -10.864 1.00 90.56 167 ARG A C 1
ATOM 1209 O O . ARG A 1 167 ? 4.307 -3.481 -10.219 1.00 90.56 167 ARG A O 1
ATOM 1216 N N . PHE A 1 168 ? 2.079 -3.461 -10.442 1.00 90.19 168 PHE A N 1
ATOM 1217 C CA . PHE A 1 168 ? 1.832 -4.417 -9.364 1.00 90.19 168 PHE A CA 1
ATOM 1218 C C . PHE A 1 168 ? 1.570 -5.784 -9.971 1.00 90.19 168 PHE A C 1
ATOM 1220 O O . PHE A 1 168 ? 0.798 -5.888 -10.918 1.00 90.19 168 PHE A O 1
ATOM 1227 N N . LEU A 1 169 ? 2.212 -6.828 -9.454 1.00 85.00 169 LEU A N 1
ATOM 1228 C CA . LEU A 1 169 ? 2.123 -8.154 -10.074 1.00 85.00 169 LEU A CA 1
ATOM 1229 C C . LEU A 1 169 ? 0.743 -8.783 -9.910 1.00 85.00 169 LEU A C 1
ATOM 1231 O O . LEU A 1 169 ? 0.225 -9.383 -10.843 1.00 85.00 169 LEU A O 1
ATOM 1235 N N . ASN A 1 170 ? 0.159 -8.628 -8.722 1.00 84.12 170 ASN A N 1
ATOM 1236 C CA . ASN A 1 170 ? -1.080 -9.283 -8.330 1.00 84.12 170 ASN A CA 1
ATOM 1237 C C . ASN A 1 170 ? -1.997 -8.298 -7.609 1.00 84.12 170 ASN A C 1
ATOM 1239 O O . ASN A 1 170 ? -1.538 -7.306 -7.024 1.00 84.12 170 ASN A O 1
ATOM 1243 N N . ALA A 1 171 ? -3.297 -8.595 -7.625 1.00 88.94 171 ALA A N 1
ATOM 1244 C CA . ALA A 1 171 ? -4.243 -7.895 -6.770 1.00 88.94 171 ALA A CA 1
ATOM 1245 C C . ALA A 1 171 ? -3.862 -8.136 -5.299 1.00 88.94 171 ALA A C 1
ATOM 1247 O O . ALA A 1 171 ? -3.470 -9.254 -4.963 1.00 88.94 171 ALA A O 1
ATOM 1248 N N . PRO A 1 172 ? -3.933 -7.121 -4.424 1.00 89.31 172 PRO A N 1
ATOM 1249 C CA . PRO A 1 172 ? -3.630 -7.323 -3.019 1.00 89.31 172 PRO A CA 1
ATOM 1250 C C . PRO A 1 172 ? -4.702 -8.206 -2.386 1.00 89.31 172 PRO A C 1
ATOM 1252 O O . PRO A 1 172 ? -5.896 -7.944 -2.531 1.00 89.31 172 PRO A O 1
ATOM 1255 N N . GLU A 1 173 ? -4.271 -9.239 -1.674 1.00 83.75 173 GLU A N 1
ATOM 1256 C CA . GLU A 1 173 ? -5.172 -10.152 -0.975 1.00 83.75 173 GLU A CA 1
ATOM 1257 C C . GLU A 1 173 ? -5.261 -9.769 0.501 1.00 83.75 173 GLU A C 1
ATOM 1259 O O . GLU A 1 173 ? -4.236 -9.579 1.162 1.00 83.75 173 GLU A O 1
ATOM 1264 N N . VAL A 1 174 ? -6.491 -9.674 1.015 1.00 89.44 174 VAL A N 1
ATOM 1265 C CA . VAL A 1 174 ? -6.762 -9.498 2.446 1.00 89.44 174 VAL A CA 1
ATOM 1266 C C . VAL A 1 174 ? -6.737 -10.870 3.106 1.00 89.44 174 VAL A C 1
ATOM 1268 O O . VAL A 1 174 ? -7.501 -11.757 2.723 1.00 89.44 174 VAL A O 1
ATOM 1271 N N . ARG A 1 175 ? -5.861 -11.060 4.092 1.00 88.38 175 ARG A N 1
ATOM 1272 C CA . ARG A 1 175 ? -5.673 -12.351 4.762 1.00 88.38 175 ARG A CA 1
ATOM 1273 C C . ARG A 1 175 ? -5.615 -12.167 6.268 1.00 88.38 175 ARG A C 1
ATOM 1275 O O . ARG A 1 175 ? -4.858 -11.341 6.767 1.00 88.38 175 ARG A O 1
ATOM 1282 N N . SER A 1 176 ? -6.414 -12.936 6.995 1.00 85.56 176 SER A N 1
ATOM 1283 C CA . SER A 1 176 ? -6.400 -12.920 8.457 1.00 85.56 176 SER A CA 1
ATOM 1284 C C . SER A 1 176 ? -5.157 -13.621 8.992 1.00 85.56 176 SER A C 1
ATOM 1286 O O . SER A 1 176 ? -4.775 -14.685 8.503 1.00 85.56 176 SER A O 1
ATOM 1288 N N . VAL A 1 177 ? -4.561 -13.058 10.038 1.00 79.44 177 VAL A N 1
ATOM 1289 C CA . VAL A 1 177 ? -3.475 -13.696 10.780 1.00 79.44 177 VAL A CA 1
ATOM 1290 C C . VAL A 1 177 ? -4.054 -14.369 12.017 1.00 79.44 177 VAL A C 1
ATOM 1292 O O . VAL A 1 177 ? -4.874 -13.789 12.725 1.00 79.44 177 VAL A O 1
ATOM 1295 N N . ALA A 1 178 ? -3.628 -15.599 12.307 1.00 67.19 178 ALA A N 1
ATOM 1296 C CA . ALA A 1 178 ? -4.040 -16.282 13.529 1.00 67.19 178 ALA A CA 1
ATOM 1297 C C . ALA A 1 178 ? -3.646 -15.451 14.766 1.00 67.19 178 ALA A C 1
ATOM 1299 O O . ALA A 1 178 ? -2.469 -15.151 14.958 1.00 67.19 178 ALA A O 1
ATOM 1300 N N . ASN A 1 179 ? -4.633 -15.108 15.601 1.00 64.50 179 ASN A N 1
ATOM 1301 C CA . ASN A 1 179 ? -4.480 -14.269 16.799 1.00 64.50 179 ASN A CA 1
ATOM 1302 C C . ASN A 1 179 ? -3.929 -12.853 16.532 1.00 64.50 179 ASN A C 1
ATOM 1304 O O . ASN A 1 179 ? -3.346 -12.252 17.430 1.00 64.50 179 ASN A O 1
ATOM 1308 N N . GLY A 1 180 ? -4.092 -12.324 15.317 1.00 66.44 180 GLY A N 1
ATOM 1309 C CA . GLY A 1 180 ? -3.584 -11.011 14.931 1.00 66.44 180 GLY A CA 1
ATOM 1310 C C . GLY A 1 180 ? -4.505 -10.269 13.971 1.00 66.44 180 GLY A C 1
ATOM 1311 O O . GLY A 1 180 ? -5.588 -10.742 13.633 1.00 66.44 180 GLY A O 1
ATOM 1312 N N . GLY A 1 181 ? -4.044 -9.092 13.542 1.00 83.62 181 GLY A N 1
ATOM 1313 C CA . GLY A 1 181 ? -4.697 -8.274 12.524 1.00 83.62 181 GLY A CA 1
ATOM 1314 C C . GLY A 1 181 ? -4.863 -8.967 11.164 1.00 83.62 181 GLY A C 1
ATOM 1315 O O . GLY A 1 181 ? -4.562 -10.146 10.970 1.00 83.62 181 GLY A O 1
ATOM 1316 N N . GLN A 1 182 ? -5.332 -8.214 10.180 1.00 90.75 182 GLN A N 1
ATOM 1317 C CA . GLN A 1 182 ? -5.395 -8.624 8.781 1.00 90.75 182 GLN A CA 1
ATOM 1318 C C . GLN A 1 182 ? -4.178 -8.081 8.027 1.00 90.75 182 GLN A C 1
ATOM 1320 O O . GLN A 1 182 ? -3.716 -6.970 8.278 1.00 90.75 182 GLN A O 1
ATOM 1325 N N . ILE A 1 183 ? -3.661 -8.846 7.074 1.00 89.12 183 ILE A N 1
ATOM 1326 C CA . ILE A 1 183 ? -2.592 -8.418 6.172 1.00 89.12 183 ILE A CA 1
ATOM 1327 C C . ILE A 1 183 ? -3.197 -8.125 4.811 1.00 89.12 183 ILE A C 1
ATOM 1329 O O . ILE A 1 183 ? -3.922 -8.952 4.262 1.00 89.12 183 ILE A O 1
ATOM 1333 N N . VAL A 1 184 ? -2.817 -6.988 4.239 1.00 90.81 184 VAL A N 1
ATOM 1334 C CA . VAL A 1 184 ? -3.016 -6.681 2.822 1.00 90.81 184 VAL A CA 1
ATOM 1335 C C . VAL A 1 184 ? -1.643 -6.547 2.193 1.00 90.81 184 VAL A C 1
ATOM 1337 O O . VAL A 1 184 ? -0.884 -5.671 2.598 1.00 90.81 184 VAL A O 1
ATOM 1340 N N . ALA A 1 185 ? -1.291 -7.416 1.247 1.00 87.56 185 ALA A N 1
ATOM 1341 C CA . ALA A 1 185 ? 0.051 -7.438 0.667 1.00 87.56 185 ALA A CA 1
ATOM 1342 C C . ALA A 1 185 ? 0.040 -7.659 -0.846 1.00 87.56 185 ALA A C 1
ATOM 1344 O O . ALA A 1 185 ? -0.827 -8.342 -1.385 1.00 87.56 185 ALA A O 1
ATOM 1345 N N . THR A 1 186 ? 1.037 -7.094 -1.525 1.00 87.31 186 THR A N 1
ATOM 1346 C CA . THR A 1 186 ? 1.330 -7.345 -2.942 1.00 87.31 186 THR A CA 1
ATOM 1347 C C . THR A 1 186 ? 2.812 -7.059 -3.229 1.00 87.31 186 THR A C 1
ATOM 1349 O O . THR A 1 186 ? 3.590 -6.734 -2.330 1.00 87.31 186 THR A O 1
ATOM 1352 N N . THR A 1 187 ? 3.225 -7.200 -4.487 1.00 84.75 187 THR A N 1
ATOM 1353 C CA . THR A 1 187 ? 4.575 -6.874 -4.958 1.00 84.75 187 THR A CA 1
ATOM 1354 C C . THR A 1 187 ? 4.503 -5.811 -6.041 1.00 84.75 187 THR A C 1
ATOM 1356 O O . THR A 1 187 ? 3.812 -5.979 -7.049 1.00 84.75 187 THR A O 1
ATOM 1359 N N . PHE A 1 188 ? 5.247 -4.731 -5.832 1.00 87.69 188 PHE A N 1
ATOM 1360 C CA . PHE A 1 188 ? 5.460 -3.675 -6.807 1.00 87.69 188 PHE A CA 1
ATOM 1361 C C . PHE A 1 188 ? 6.752 -3.944 -7.579 1.00 87.69 188 PHE A C 1
ATOM 1363 O O . PHE A 1 188 ? 7.770 -4.284 -6.986 1.00 87.69 188 PHE A O 1
ATOM 1370 N N . ALA A 1 189 ? 6.728 -3.809 -8.895 1.00 86.44 189 ALA A N 1
ATOM 1371 C CA . ALA A 1 189 ? 7.858 -4.062 -9.774 1.00 86.44 189 ALA A CA 1
ATOM 1372 C C . ALA A 1 189 ? 8.197 -2.784 -10.539 1.00 86.44 189 ALA A C 1
ATOM 1374 O O . ALA A 1 189 ? 7.311 -2.196 -11.154 1.00 86.44 189 ALA A O 1
ATOM 1375 N N . ASN A 1 190 ? 9.468 -2.383 -10.540 1.00 87.12 190 ASN A N 1
ATOM 1376 C CA . ASN A 1 190 ? 9.986 -1.276 -11.343 1.00 87.12 190 ASN A CA 1
ATOM 1377 C C . ASN A 1 190 ? 11.112 -1.765 -12.257 1.00 87.12 190 ASN A C 1
ATOM 1379 O O . ASN A 1 190 ? 12.136 -2.231 -11.769 1.00 87.12 190 ASN A O 1
ATOM 1383 N N . TRP A 1 191 ? 10.957 -1.639 -13.572 1.00 86.12 191 TRP A N 1
ATOM 1384 C CA . TRP A 1 191 ? 12.009 -1.944 -14.548 1.00 86.12 191 TRP A CA 1
ATOM 1385 C C . TRP A 1 191 ? 12.433 -0.717 -15.357 1.00 86.12 191 TRP A C 1
ATOM 1387 O O . TRP A 1 191 ? 13.061 -0.849 -16.409 1.00 86.12 191 TRP A O 1
ATOM 1397 N N . SER A 1 192 ? 12.122 0.487 -14.866 1.00 86.38 192 SER A N 1
ATOM 1398 C CA . SER A 1 192 ? 12.681 1.711 -15.431 1.00 86.38 192 SER A CA 1
ATOM 1399 C C . SER A 1 192 ? 14.196 1.699 -15.257 1.00 86.38 192 SER A C 1
ATOM 1401 O O . SER A 1 192 ? 14.714 1.506 -14.158 1.00 86.38 192 SER A O 1
ATOM 1403 N N . HIS A 1 193 ? 14.909 1.939 -16.350 1.00 84.56 193 HIS A N 1
ATOM 1404 C CA . HIS A 1 193 ? 16.370 1.979 -16.355 1.00 84.56 193 HIS A CA 1
ATOM 1405 C C . HIS A 1 193 ? 16.955 3.194 -15.626 1.00 84.56 193 HIS A C 1
ATOM 1407 O O . HIS A 1 193 ? 18.084 3.143 -15.155 1.00 84.56 193 HIS A O 1
ATOM 1413 N N . ASP A 1 194 ? 16.184 4.271 -15.522 1.00 85.56 194 ASP A N 1
ATOM 1414 C CA . ASP A 1 194 ? 16.640 5.615 -15.165 1.00 85.56 194 ASP A CA 1
ATOM 1415 C C . ASP A 1 194 ? 15.812 6.296 -14.067 1.00 85.56 194 ASP A C 1
ATOM 1417 O O . ASP A 1 194 ? 16.124 7.419 -13.676 1.00 85.56 194 ASP A O 1
ATOM 1421 N N . ARG A 1 195 ? 14.743 5.655 -13.580 1.00 87.62 195 ARG A N 1
ATOM 1422 C CA . ARG A 1 195 ? 13.819 6.262 -12.616 1.00 87.62 195 ARG A CA 1
ATOM 1423 C C . ARG A 1 195 ? 13.501 5.331 -11.463 1.00 87.62 195 ARG A C 1
ATOM 1425 O O . ARG A 1 195 ? 13.013 4.216 -11.659 1.00 87.62 195 ARG A O 1
ATOM 1432 N N . ASP A 1 196 ? 13.732 5.837 -10.263 1.00 87.94 196 ASP A N 1
ATOM 1433 C CA . ASP A 1 196 ? 13.193 5.257 -9.043 1.00 87.94 196 ASP A CA 1
ATOM 1434 C C . ASP A 1 196 ? 11.683 5.481 -9.015 1.00 87.94 196 ASP A C 1
ATOM 1436 O O . ASP A 1 196 ? 11.188 6.538 -9.415 1.00 87.94 196 ASP A O 1
ATOM 1440 N N . ARG A 1 197 ? 10.940 4.491 -8.528 1.00 90.06 197 ARG A N 1
ATOM 1441 C CA . ARG A 1 197 ? 9.483 4.562 -8.427 1.00 90.06 197 ARG A CA 1
ATOM 1442 C C . ARG A 1 197 ? 9.045 4.269 -7.014 1.00 90.06 197 ARG A C 1
ATOM 1444 O O . ARG A 1 197 ? 9.625 3.419 -6.343 1.00 90.06 197 ARG A O 1
ATOM 1451 N N . VAL A 1 198 ? 7.972 4.918 -6.594 1.00 91.88 198 VAL A N 1
ATOM 1452 C CA . VAL A 1 198 ? 7.329 4.633 -5.316 1.00 91.88 198 VAL A CA 1
ATOM 1453 C C . VAL A 1 198 ? 6.008 3.933 -5.592 1.00 91.88 198 VAL A C 1
ATOM 1455 O O . VAL A 1 198 ? 5.092 4.543 -6.134 1.00 91.88 198 VAL A O 1
ATOM 1458 N N . GLY A 1 199 ? 5.909 2.655 -5.240 1.00 92.88 199 GLY A N 1
ATOM 1459 C CA . GLY A 1 199 ? 4.639 1.937 -5.220 1.00 92.88 199 GLY A CA 1
ATOM 1460 C C . GLY A 1 199 ? 3.836 2.358 -3.994 1.00 92.88 199 GLY A C 1
ATOM 1461 O O . GLY A 1 199 ? 4.389 2.452 -2.901 1.00 92.88 199 GLY A O 1
ATOM 1462 N N . ARG A 1 200 ? 2.543 2.625 -4.165 1.00 94.19 200 ARG A N 1
ATOM 1463 C CA . ARG A 1 200 ? 1.648 3.134 -3.120 1.00 94.19 200 ARG A CA 1
ATOM 1464 C C . ARG A 1 200 ? 0.458 2.201 -2.984 1.00 94.19 200 ARG A C 1
ATOM 1466 O O . ARG A 1 200 ? -0.163 1.846 -3.983 1.00 94.19 200 ARG A O 1
ATOM 1473 N N . MET A 1 201 ? 0.124 1.821 -1.761 1.00 94.31 201 MET A N 1
ATOM 1474 C CA . MET A 1 201 ? -1.055 1.016 -1.467 1.00 94.31 201 MET A CA 1
ATOM 1475 C C . MET A 1 201 ? -1.901 1.729 -0.425 1.00 94.31 201 MET A C 1
ATOM 1477 O O . MET A 1 201 ? -1.471 1.918 0.711 1.00 94.31 201 MET A O 1
ATOM 1481 N N . PHE A 1 202 ? -3.110 2.103 -0.827 1.00 94.62 202 PHE A N 1
ATOM 1482 C CA . PHE A 1 202 ? -4.114 2.695 0.040 1.00 94.62 202 PHE A CA 1
ATOM 1483 C C . PHE A 1 202 ? -5.121 1.622 0.428 1.00 94.62 202 PHE A C 1
ATOM 1485 O O . PHE A 1 202 ? -5.817 1.081 -0.431 1.00 94.62 202 PHE A O 1
ATOM 1492 N N . VAL A 1 203 ? -5.223 1.335 1.718 1.00 94.50 203 VAL A N 1
ATOM 1493 C CA . VAL A 1 203 ? -6.229 0.437 2.278 1.00 94.50 203 VAL A CA 1
ATOM 1494 C C . VAL A 1 203 ? -7.260 1.283 3.005 1.00 94.50 203 VAL A C 1
ATOM 1496 O O . VAL A 1 203 ? -6.951 1.950 3.993 1.00 94.50 203 VAL A O 1
ATOM 1499 N N . VAL A 1 204 ? -8.484 1.282 2.492 1.00 94.94 204 VAL A N 1
ATOM 1500 C CA . VAL A 1 204 ? -9.635 1.918 3.128 1.00 94.94 204 VAL A CA 1
ATOM 1501 C C . VAL A 1 204 ? -10.337 0.869 3.975 1.00 94.94 204 VAL A C 1
ATOM 1503 O O . VAL A 1 204 ? -10.664 -0.213 3.481 1.00 94.94 204 VAL A O 1
ATOM 1506 N N . PHE A 1 205 ? -10.567 1.176 5.247 1.00 95.12 205 PHE A N 1
ATOM 1507 C CA . PHE A 1 205 ? -11.223 0.251 6.163 1.00 95.12 205 PHE A CA 1
ATOM 1508 C C . PHE A 1 205 ? -12.087 0.974 7.193 1.00 95.12 205 PHE A C 1
ATOM 1510 O O . PHE A 1 205 ? -11.872 2.143 7.510 1.00 95.12 205 PHE A O 1
ATOM 1517 N N . ARG A 1 206 ? -13.070 0.256 7.729 1.00 95.06 206 ARG A N 1
ATOM 1518 C CA . ARG A 1 206 ? -13.951 0.710 8.808 1.00 95.06 206 ARG A CA 1
ATOM 1519 C C . ARG A 1 206 ? -13.670 -0.096 10.072 1.00 95.06 206 ARG A C 1
ATOM 1521 O O . ARG A 1 206 ? -13.579 -1.318 9.998 1.00 95.06 206 ARG A O 1
ATOM 1528 N N . MET A 1 207 ? -13.569 0.576 11.216 1.00 94.25 207 MET A N 1
ATOM 1529 C CA . MET A 1 207 ? -13.534 -0.086 12.525 1.00 94.25 207 MET A CA 1
ATOM 1530 C C . MET A 1 207 ? -14.953 -0.400 13.016 1.00 94.25 207 MET A C 1
ATOM 1532 O O . MET A 1 207 ? -15.883 0.316 12.644 1.00 94.25 207 MET A O 1
ATOM 1536 N N . PRO A 1 208 ? -15.140 -1.415 13.877 1.00 92.81 208 PRO A N 1
ATOM 1537 C CA . PRO A 1 208 ? -16.395 -1.593 14.602 1.00 92.81 208 PRO A CA 1
ATOM 1538 C C . PRO A 1 208 ? -16.788 -0.334 15.385 1.00 92.81 208 PRO A C 1
ATOM 1540 O O . PRO A 1 208 ? -15.923 0.432 15.819 1.00 92.81 208 PRO A O 1
ATOM 1543 N N . ASP A 1 209 ? -18.089 -0.151 15.610 1.00 90.38 209 ASP A N 1
ATOM 1544 C CA . ASP A 1 209 ? -18.618 1.009 16.329 1.00 90.38 209 ASP A CA 1
ATOM 1545 C C . ASP A 1 209 ? -17.915 1.213 17.681 1.00 90.38 209 ASP A C 1
ATOM 1547 O O . ASP A 1 209 ? -17.786 0.296 18.494 1.00 90.38 209 ASP A O 1
ATOM 1551 N N . GLY A 1 210 ? -17.452 2.441 17.923 1.00 87.69 210 GLY A N 1
ATOM 1552 C CA . GLY A 1 210 ? -16.771 2.821 19.163 1.00 87.69 210 GLY A CA 1
ATOM 1553 C C . GLY A 1 210 ? -15.306 2.383 19.274 1.00 87.69 210 GLY A C 1
ATOM 1554 O O . GLY A 1 210 ? -14.669 2.727 20.269 1.00 87.69 210 GLY A O 1
ATOM 1555 N N . LYS A 1 211 ? -14.746 1.679 18.279 1.00 91.12 211 LYS A N 1
ATOM 1556 C CA . LYS A 1 211 ? -13.316 1.340 18.230 1.00 91.12 211 LYS A CA 1
ATOM 1557 C C . LYS A 1 211 ? -12.519 2.322 17.368 1.00 91.12 211 LYS A C 1
ATOM 1559 O O . LYS A 1 211 ? -13.002 2.830 16.359 1.00 91.12 211 LYS A O 1
ATOM 1564 N N . ILE A 1 212 ? -11.260 2.531 17.747 1.00 90.62 212 ILE A N 1
ATOM 1565 C CA . ILE A 1 212 ? -10.259 3.267 16.966 1.00 90.62 212 ILE A CA 1
ATOM 1566 C C . ILE A 1 212 ? -9.024 2.377 16.763 1.00 90.62 212 ILE A C 1
ATOM 1568 O O . ILE A 1 212 ? -8.701 1.600 17.661 1.00 90.62 212 ILE A O 1
ATOM 1572 N N . PRO A 1 213 ? -8.337 2.455 15.612 1.00 88.25 213 PRO A N 1
ATOM 1573 C CA . PRO A 1 213 ? -7.131 1.671 15.378 1.00 88.25 213 PRO A CA 1
ATOM 1574 C C . PRO A 1 213 ? -5.969 2.187 16.234 1.00 88.25 213 PRO A C 1
ATOM 1576 O O . PRO A 1 213 ? -5.806 3.398 16.412 1.00 88.25 213 PRO A O 1
ATOM 1579 N N . ILE A 1 214 ? -5.127 1.274 16.714 1.00 86.75 214 ILE A N 1
ATOM 1580 C CA . ILE A 1 214 ? -3.882 1.604 17.414 1.00 86.75 214 ILE A CA 1
ATOM 1581 C C . ILE A 1 214 ? -2.768 1.743 16.376 1.00 86.75 214 ILE A C 1
ATOM 1583 O O . ILE A 1 214 ? -2.490 0.814 15.623 1.00 86.75 214 ILE A O 1
ATOM 1587 N N . THR A 1 215 ? -2.108 2.896 16.321 1.00 80.88 215 THR A N 1
ATOM 1588 C CA . THR A 1 215 ? -1.006 3.140 15.381 1.00 80.88 215 THR A CA 1
ATOM 1589 C C . THR A 1 215 ? 0.339 2.764 15.986 1.00 80.88 215 THR A C 1
ATOM 1591 O O . THR A 1 215 ? 0.665 3.225 17.080 1.00 80.88 215 THR A O 1
ATOM 1594 N N . TYR A 1 216 ? 1.145 2.003 15.246 1.00 69.88 216 TYR A N 1
ATOM 1595 C CA . TYR A 1 216 ? 2.543 1.738 15.591 1.00 69.88 216 TYR A CA 1
ATOM 1596 C C . TYR A 1 216 ? 3.472 2.370 14.541 1.00 69.88 216 TYR A C 1
ATOM 1598 O O . TYR A 1 216 ? 3.379 2.035 13.358 1.00 69.88 216 TYR A O 1
ATOM 1606 N N . GLU A 1 217 ? 4.347 3.281 14.983 1.00 61.84 217 GLU A N 1
ATOM 1607 C CA . GLU A 1 217 ? 5.396 3.954 14.182 1.00 61.84 217 GLU A CA 1
ATOM 1608 C C . GLU A 1 217 ? 6.749 3.224 14.237 1.00 61.84 217 GLU A C 1
ATOM 1610 O O . GLU A 1 217 ? 7.064 2.599 15.276 1.00 61.84 217 GLU A O 1
#

Mean predicted aligned error: 8.65 Å

pLDDT: mean 77.18, std 16.21, range [26.48, 95.12]

Foldseek 3Di:
DVVVLVVVLVQWPKDKDKDAFPRDDDPEDDPPDADNGKMKMKIKTKQFELLDDDPDPDFDQFDPCLVVLLLLLQLQLLVPDDLLAKEFSSVSSVPRPQPPSQVVCVHHVVVVCVVRGDDDDGFRKDKGKIFHRAQKAFDDKFKKKAWPVPGIFGADACDATPVGQKHWPGQFDWAHHVNHTIMTITMITHHHSHTMMMIMMMTMIHHPPPDDGDYDD

Solvent-accessible surface area (backbone atoms only — not comparable to full-atom values): 11835 Å² total; per-residue (Å²): 135,70,73,68,68,57,50,64,64,57,63,46,60,59,50,70,47,76,30,56,49,84,61,73,82,58,96,69,70,72,71,93,73,67,57,78,69,27,32,39,37,39,36,35,28,45,17,52,39,53,73,45,90,59,96,70,94,76,59,55,59,47,64,76,57,64,62,55,49,50,52,51,35,44,42,55,38,22,80,77,50,65,39,48,30,32,36,45,42,67,62,48,23,59,75,76,32,42,73,62,45,25,69,74,70,74,34,50,74,63,50,44,44,61,73,39,29,58,85,77,92,37,20,33,64,32,75,45,45,38,33,35,26,47,76,41,48,77,76,47,79,49,43,34,35,39,30,92,86,80,44,61,37,59,31,52,58,63,35,70,21,77,84,53,56,28,30,30,66,45,69,64,50,80,41,80,33,78,83,21,25,26,37,38,38,40,40,33,32,19,39,26,32,86,45,54,37,30,37,32,42,37,42,31,29,31,58,51,91,96,56,75,75,42,78,60,134

Nearest PDB structures (foldseek):
  4ktr-assembly1_A  TM=2.245E-01  e=1.485E+00  [Bacillus] selenitireducens MLS10
  4xaa-assembly1_A  TM=1.652E-01  e=3.120E+00  Streptomyces viridochromogenes Tue57

Sequence (217 aa):
MLLLLALSLNAQAQSFKLWQPGTFSDFEYKPASLCADCYVQLVEVTAPATGIVVSGSDPACGTNEVTTFFDVVGAAVATHIDPDASANLAELGKRLVYRSVRNQVGGSFQTFLDANGPRSPYANCAPIAALIPADAMVTTIHLGINDLAAGPGSCLPGTDCSTGYARFLNAPEVRSVANGGQIVATTFANWSHDRDRVGRMFVVFRMPDGKIPITYE

Secondary structure (DSSP, 8-state):
--SHHHHHHHTT--EEEEEPTT----SS---TT--TTEEEEEEEEEE---SS----S-PPP--THHHHHHHHHHHHHHTTS-TTEEEEHHHHIIIIIHHHHHHHTTS-HHHHHHHHS--SSS-EEEEEEEEE-TT-EEEEEEEEEEETTTEEEE--BTSB-TTSSEEESSPPEEEEPTTS-EEEEEEEEE--SS--EEEEEEEEEEPPTT--PEEE-

Radius of gyration: 16.85 Å; Cα contacts (8 Å, |Δi|>4): 506; chains: 1; bounding box: 49×35×44 Å